Protein AF-A0A971WNG1-F1 (afdb_monomer_lite)

Sequence (236 aa):
KKNQDPNLYGGYTGEQDAYFCIVSFLNGKKTKLKLIGIPVRIAALEKTKANAIQDYLQEQGYNQAQIIKDHILKYQHVLYHEGDKVSDFYLVGSGEVINARQLMIPMKTNNLLSRVLKASSQGSIADVDLQNLYSELCEKMKMYVPYQEMAFSLEKLEEAFMNLPFLEKVETFKNMLVVMQANSGRVEKGSWKLEGEYQGEKIELAGSRLSKVLKPENIEFVYSSITGMFTKSERL

pLDDT: mean 90.49, std 9.0, range [50.12, 98.06]

Structure (mmCIF, N/CA/C/O backbone):
data_AF-A0A971WNG1-F1
#
_entry.id   AF-A0A971WNG1-F1
#
loop_
_atom_site.group_PDB
_atom_site.id
_atom_site.type_symbol
_atom_site.label_atom_id
_atom_site.label_alt_id
_atom_site.label_comp_id
_atom_site.label_asym_id
_atom_site.label_entity_id
_atom_site.label_seq_id
_atom_site.pdbx_PDB_ins_code
_atom_site.Cartn_x
_atom_site.Cartn_y
_atom_site.Cartn_z
_atom_site.occupancy
_atom_site.B_iso_or_equiv
_atom_site.auth_seq_id
_atom_site.auth_comp_id
_atom_site.auth_asym_id
_atom_site.auth_atom_id
_atom_site.pdbx_PDB_model_num
ATOM 1 N N . LYS A 1 1 ? 9.450 2.464 34.567 1.00 50.69 1 LYS A N 1
ATOM 2 C CA . LYS A 1 1 ? 8.638 1.771 35.614 1.00 50.69 1 LYS A CA 1
ATOM 3 C C . LYS A 1 1 ? 7.368 2.581 35.901 1.00 50.69 1 LYS A C 1
ATOM 5 O O . LYS A 1 1 ? 7.298 3.712 35.437 1.00 50.69 1 LYS A O 1
ATOM 10 N N . LYS A 1 2 ? 6.377 2.043 36.641 1.00 50.12 2 LYS A N 1
ATOM 11 C CA . LYS A 1 2 ? 5.245 2.852 37.156 1.00 50.12 2 LYS A CA 1
ATOM 12 C C . LYS A 1 2 ? 5.819 4.070 37.907 1.00 50.12 2 LYS A C 1
ATOM 14 O O . LYS A 1 2 ? 6.707 3.877 38.732 1.00 50.12 2 LYS A O 1
ATOM 19 N N . ASN A 1 3 ? 5.345 5.276 37.586 1.00 67.12 3 ASN A N 1
ATOM 20 C CA . ASN A 1 3 ? 5.758 6.568 38.167 1.00 67.12 3 ASN A CA 1
ATOM 21 C C . ASN A 1 3 ? 7.200 7.036 37.876 1.00 67.12 3 ASN A C 1
ATOM 23 O O . ASN A 1 3 ? 7.797 7.723 38.698 1.00 67.12 3 ASN A O 1
ATOM 27 N N . GLN A 1 4 ? 7.772 6.687 36.722 1.00 70.19 4 GLN A N 1
ATOM 28 C CA . GLN A 1 4 ? 9.015 7.307 36.242 1.00 70.19 4 GLN A CA 1
ATOM 29 C C . GLN A 1 4 ? 8.719 8.183 35.029 1.00 70.19 4 GLN A C 1
ATOM 31 O O . GLN A 1 4 ? 8.082 7.706 34.092 1.00 70.19 4 GLN A O 1
ATOM 36 N N . ASP A 1 5 ? 9.181 9.435 35.059 1.00 69.06 5 ASP A N 1
ATOM 37 C CA . ASP A 1 5 ? 9.059 10.365 33.935 1.00 69.06 5 ASP A CA 1
ATOM 38 C C . ASP A 1 5 ? 9.840 9.824 32.720 1.00 69.06 5 ASP A C 1
ATOM 40 O O . ASP A 1 5 ? 11.065 9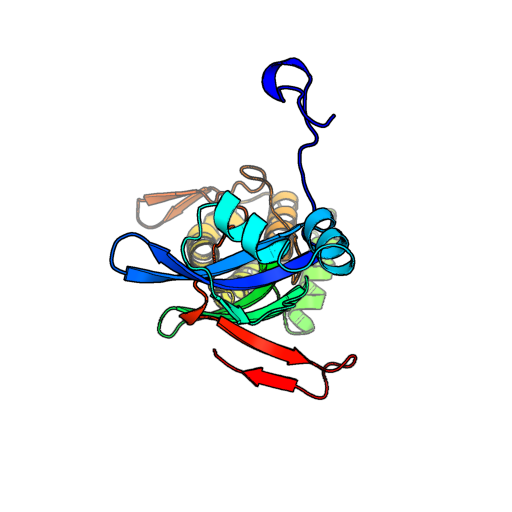.668 32.804 1.00 69.06 5 ASP A O 1
ATOM 44 N N . PRO A 1 6 ? 9.171 9.530 31.591 1.00 70.19 6 PRO A N 1
ATOM 45 C CA . PRO A 1 6 ? 9.831 9.049 30.381 1.00 70.19 6 PRO A CA 1
ATOM 46 C C . PRO A 1 6 ? 10.908 10.003 29.848 1.00 70.19 6 PRO A C 1
ATOM 48 O O . PRO A 1 6 ? 11.864 9.536 29.233 1.00 70.19 6 PRO A O 1
ATOM 51 N N . ASN A 1 7 ? 10.798 11.311 30.110 1.00 69.81 7 ASN A N 1
ATOM 52 C CA . ASN A 1 7 ? 11.794 12.300 29.689 1.00 69.81 7 ASN A CA 1
ATOM 53 C C . ASN A 1 7 ? 13.096 12.208 30.498 1.00 69.81 7 ASN A C 1
ATOM 55 O O . ASN A 1 7 ? 14.156 12.562 29.990 1.00 69.81 7 ASN A O 1
ATOM 59 N N . LEU A 1 8 ? 13.027 11.723 31.743 1.00 71.69 8 LEU A N 1
ATOM 60 C CA . LEU A 1 8 ? 14.183 11.582 32.636 1.00 71.69 8 LEU A CA 1
ATOM 61 C C . LEU A 1 8 ? 14.789 10.174 32.601 1.00 71.69 8 LEU A C 1
ATOM 63 O O . LEU A 1 8 ? 15.995 10.018 32.774 1.00 71.69 8 LEU A O 1
ATOM 67 N N . TYR A 1 9 ? 13.963 9.145 32.394 1.00 77.44 9 TYR A N 1
ATOM 68 C CA . TYR A 1 9 ? 14.371 7.740 32.526 1.00 77.44 9 TYR A CA 1
ATOM 69 C C . TYR A 1 9 ? 14.357 6.956 31.211 1.00 77.44 9 TYR A C 1
ATOM 71 O O . TYR A 1 9 ? 14.720 5.778 31.198 1.00 77.44 9 TYR A O 1
ATOM 79 N N . GLY A 1 10 ? 13.940 7.592 30.115 1.00 62.62 10 GLY A N 1
ATOM 80 C CA . GLY A 1 10 ? 13.644 6.909 28.865 1.00 62.62 10 GLY A CA 1
ATOM 81 C C . GLY A 1 10 ? 12.370 6.062 28.957 1.00 62.62 10 GLY A C 1
ATOM 82 O O . GLY A 1 10 ? 11.859 5.736 30.032 1.00 62.62 10 GLY A O 1
ATOM 83 N N . GLY A 1 11 ? 11.837 5.694 27.797 1.00 69.75 11 GLY A N 1
ATOM 84 C CA . GLY A 1 11 ? 10.651 4.856 27.675 1.00 69.75 11 GLY A CA 1
ATOM 85 C C . GLY A 1 11 ? 10.769 3.903 26.496 1.00 69.75 11 GLY A C 1
ATOM 86 O O . GLY A 1 11 ? 11.591 4.097 25.601 1.00 69.75 11 GLY A O 1
ATOM 87 N N . TYR A 1 12 ? 9.938 2.864 26.493 1.00 69.44 12 TYR A N 1
ATOM 88 C CA . TYR A 1 12 ? 9.792 2.023 25.314 1.00 69.44 12 TYR A CA 1
ATOM 89 C C . TYR A 1 12 ? 9.042 2.805 24.236 1.00 69.44 12 TYR A C 1
ATOM 91 O O . TYR A 1 12 ? 7.958 3.332 24.486 1.00 69.44 12 TYR A O 1
ATOM 99 N N . THR A 1 13 ? 9.616 2.866 23.042 1.00 62.88 13 THR A N 1
ATOM 100 C CA . THR A 1 13 ? 8.952 3.356 21.834 1.00 62.88 13 THR A CA 1
ATOM 101 C C . THR A 1 13 ? 8.516 2.152 20.992 1.00 62.88 13 THR A C 1
ATOM 103 O O . THR A 1 13 ? 9.180 1.117 20.991 1.00 62.88 13 THR A O 1
ATOM 106 N N . GLY A 1 14 ? 7.374 2.252 20.305 1.00 66.81 14 GLY A N 1
ATOM 107 C CA . GLY A 1 14 ? 6.861 1.167 19.452 1.00 66.81 14 GLY A CA 1
ATOM 108 C C . GLY A 1 14 ? 5.948 0.159 20.156 1.00 66.81 14 GLY A C 1
ATOM 109 O O . GLY A 1 14 ? 6.073 -1.047 19.925 1.00 66.81 14 GLY A O 1
ATOM 110 N N . GLU A 1 15 ? 5.031 0.642 21.004 1.00 81.62 15 GLU A N 1
ATOM 111 C CA . GLU A 1 15 ? 3.938 -0.179 21.541 1.00 81.62 15 GLU A CA 1
ATOM 112 C C . GLU A 1 15 ? 3.199 -0.879 20.385 1.00 81.62 15 GLU A C 1
ATOM 114 O O . GLU A 1 15 ? 2.869 -0.253 19.378 1.00 81.62 15 GLU A O 1
ATOM 119 N N . GLN A 1 16 ? 3.026 -2.198 20.495 1.00 88.19 16 GLN A N 1
ATOM 120 C CA . GLN A 1 16 ? 2.387 -3.010 19.461 1.00 88.19 16 GLN A CA 1
ATOM 121 C C . GLN A 1 16 ? 0.890 -3.125 19.736 1.00 88.19 16 GLN A C 1
ATOM 123 O O . GLN A 1 16 ? 0.478 -3.436 20.860 1.00 88.19 16 GLN A O 1
ATOM 128 N N . ASP A 1 17 ? 0.096 -2.945 18.687 1.00 92.56 17 ASP A N 1
ATOM 129 C CA . ASP A 1 17 ? -1.344 -3.170 18.719 1.00 92.56 17 ASP A CA 1
ATOM 130 C C . ASP A 1 17 ? -1.651 -4.672 18.641 1.00 92.56 17 ASP A C 1
ATOM 132 O O . ASP A 1 17 ? -1.065 -5.399 17.836 1.00 92.56 17 ASP A O 1
ATOM 136 N N . ALA A 1 18 ? -2.580 -5.150 19.471 1.00 93.81 18 ALA A N 1
ATOM 137 C CA . ALA A 1 18 ? -3.121 -6.505 19.364 1.00 93.81 18 ALA A CA 1
ATOM 138 C C . ALA A 1 18 ? -4.128 -6.615 18.213 1.00 93.81 18 ALA A C 1
ATOM 140 O O . ALA A 1 18 ? -4.140 -7.598 17.476 1.00 93.81 18 ALA A O 1
ATOM 141 N N . TYR A 1 19 ? -4.987 -5.607 18.091 1.00 95.88 19 TYR A N 1
ATOM 142 C CA . TYR A 1 19 ? -6.014 -5.467 17.066 1.00 95.88 19 TYR A CA 1
ATOM 143 C C . TYR A 1 19 ? -6.439 -3.998 16.984 1.00 95.88 19 TYR A C 1
ATOM 145 O O . TYR A 1 19 ? -6.054 -3.177 17.818 1.00 95.88 19 TYR A O 1
ATOM 153 N N . PHE A 1 20 ? -7.251 -3.671 15.988 1.00 96.06 20 PHE A N 1
ATOM 154 C CA . PHE A 1 20 ? -7.871 -2.367 15.824 1.00 96.06 20 PHE A CA 1
ATOM 155 C C . PHE A 1 20 ? -9.360 -2.422 16.176 1.00 96.06 20 PHE A C 1
ATOM 157 O O . PHE A 1 20 ? -10.014 -3.459 16.062 1.00 96.06 20 PHE A O 1
ATOM 164 N N . CYS A 1 21 ? -9.904 -1.276 16.561 1.00 96.56 21 CYS A N 1
ATOM 165 C CA . CYS A 1 21 ? -11.328 -1.050 16.757 1.00 96.56 21 CYS A CA 1
ATOM 166 C C . CYS A 1 21 ? -11.761 0.189 15.982 1.00 96.56 21 CYS A C 1
ATOM 168 O O . CYS A 1 21 ? -10.985 1.130 15.815 1.00 96.56 21 CYS A O 1
ATOM 170 N N . ILE A 1 22 ? -13.024 0.229 15.575 1.00 97.06 22 ILE A N 1
ATOM 171 C CA . ILE A 1 22 ? -13.672 1.471 15.165 1.00 97.06 22 ILE A CA 1
ATOM 172 C C . ILE A 1 22 ? -14.449 2.000 16.351 1.00 97.06 22 ILE A C 1
ATOM 174 O O . ILE A 1 22 ? -15.316 1.319 16.899 1.00 97.06 22 ILE A O 1
ATOM 178 N N . VAL A 1 23 ? -14.124 3.227 16.733 1.00 97.06 23 VAL A N 1
ATOM 179 C CA . VAL A 1 23 ? -14.691 3.892 17.898 1.00 97.06 23 VAL A CA 1
ATOM 180 C C . VAL A 1 23 ? -15.430 5.141 17.455 1.00 97.06 23 VAL A C 1
ATOM 182 O O . VAL A 1 23 ? -14.888 5.968 16.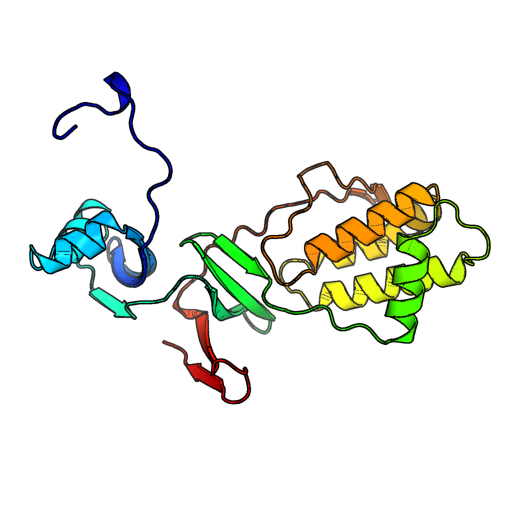722 1.00 97.06 23 VAL A O 1
ATOM 185 N N . SER A 1 24 ? -16.660 5.271 17.936 1.00 97.00 24 SER A N 1
ATOM 186 C CA . SER A 1 24 ? -17.439 6.501 17.931 1.00 97.00 24 SER A CA 1
ATOM 187 C C . SER A 1 24 ? -17.130 7.291 19.193 1.00 97.00 24 SER A C 1
ATOM 189 O O . SER A 1 24 ? -17.165 6.727 20.279 1.00 97.00 24 SER A O 1
ATOM 191 N N . PHE A 1 25 ? -16.806 8.574 19.079 1.00 96.56 25 PHE A N 1
ATOM 192 C CA . PHE A 1 25 ? -16.515 9.421 20.236 1.00 96.56 25 PHE A CA 1
ATOM 193 C C . PHE A 1 25 ? -16.954 10.864 19.996 1.00 96.56 25 PHE A C 1
ATOM 195 O O . PHE A 1 25 ? -17.068 11.324 18.853 1.00 96.56 25 PHE A O 1
ATOM 202 N N . LEU A 1 26 ? -17.176 11.596 21.086 1.00 95.19 26 LEU A N 1
ATOM 203 C CA . LEU A 1 26 ? -17.545 13.001 21.035 1.00 95.19 26 LEU A CA 1
ATOM 204 C C . LEU A 1 26 ? -16.295 13.873 20.856 1.00 95.19 26 LEU A C 1
ATOM 206 O O . LEU A 1 26 ? -15.391 13.887 21.691 1.00 95.19 26 LEU A O 1
ATOM 210 N N . ASN A 1 27 ? -16.262 14.650 19.776 1.00 91.12 27 ASN A N 1
ATOM 211 C CA . ASN A 1 27 ? -15.246 15.663 19.521 1.00 91.12 27 ASN A CA 1
ATOM 212 C C . ASN A 1 27 ? -15.919 17.042 19.449 1.00 91.12 27 ASN A C 1
ATOM 214 O O . ASN A 1 27 ? -16.504 17.430 18.430 1.00 91.12 27 ASN A O 1
ATOM 218 N N . GLY A 1 28 ? -15.887 17.767 20.569 1.00 89.25 28 GLY A N 1
ATOM 219 C CA . GLY A 1 28 ? -16.670 18.985 20.751 1.00 89.25 28 GLY A CA 1
ATOM 220 C C . GLY A 1 28 ? -18.167 18.670 20.777 1.00 89.25 28 GLY A C 1
ATOM 221 O O . GLY A 1 28 ? -18.631 17.957 21.655 1.00 89.25 28 GLY A O 1
ATOM 222 N N . LYS A 1 29 ? -18.927 19.196 19.810 1.00 90.12 29 LYS A N 1
ATOM 223 C CA . LYS A 1 29 ? -20.377 18.940 19.675 1.00 90.12 29 LYS A CA 1
ATOM 224 C C . LYS A 1 29 ? -20.722 17.848 18.657 1.00 90.12 29 LYS A C 1
ATOM 226 O O . LYS A 1 29 ? -21.898 17.603 18.417 1.00 90.12 29 LYS A O 1
ATOM 231 N N . LYS A 1 30 ? -19.725 17.254 17.993 1.00 93.75 30 LYS A N 1
ATOM 232 C CA . LYS A 1 30 ? -19.937 16.297 16.900 1.00 93.75 30 LYS A CA 1
ATOM 233 C C . LYS A 1 30 ? -19.391 14.927 17.270 1.00 93.75 30 LYS A C 1
ATOM 235 O O . LYS A 1 30 ? -18.282 14.824 17.789 1.00 93.75 30 LYS A O 1
ATOM 240 N N . THR A 1 31 ? -20.139 13.894 16.923 1.00 94.31 31 THR A N 1
ATOM 241 C CA . THR A 1 31 ? -19.673 12.508 16.968 1.00 94.31 31 THR A CA 1
ATOM 242 C C . THR A 1 31 ? -18.753 12.234 15.781 1.00 94.31 31 THR A C 1
ATOM 244 O O . THR A 1 31 ? -19.026 12.688 14.668 1.00 94.31 31 THR A O 1
ATOM 247 N N . LYS A 1 32 ? -17.651 11.518 16.008 1.00 95.38 32 LYS A N 1
ATOM 248 C CA . LYS A 1 32 ? -16.711 11.085 14.964 1.00 95.38 32 LYS A CA 1
ATOM 249 C C . LYS A 1 32 ? -16.398 9.603 15.104 1.00 95.38 32 LYS A C 1
ATOM 251 O O . LYS A 1 32 ? -16.318 9.109 16.223 1.00 95.38 32 LYS A O 1
ATOM 256 N N . LEU A 1 33 ? -16.154 8.941 13.974 1.00 95.81 33 LEU A N 1
ATOM 257 C CA . LEU A 1 33 ? -15.611 7.586 13.921 1.00 95.81 33 LEU A CA 1
ATOM 258 C C . LEU A 1 33 ? -14.097 7.631 13.705 1.00 95.81 33 LEU A C 1
ATOM 260 O O . LEU A 1 33 ? -13.593 8.473 12.958 1.00 95.81 33 LEU A O 1
ATOM 264 N N . LYS A 1 34 ? -13.360 6.719 14.340 1.00 95.44 34 LYS A N 1
ATOM 265 C CA . LYS A 1 34 ? -11.924 6.545 14.095 1.00 95.44 34 LYS A CA 1
ATOM 266 C C . LYS A 1 34 ? -11.502 5.090 14.251 1.00 95.44 34 LYS A C 1
ATOM 268 O O . LYS A 1 34 ? -11.973 4.411 15.158 1.00 95.44 34 LYS A O 1
ATOM 273 N N . LEU A 1 35 ? -10.589 4.646 13.386 1.00 95.50 35 LEU A N 1
ATOM 274 C CA . LEU A 1 35 ? -9.853 3.396 13.553 1.00 95.50 35 LEU A CA 1
ATOM 275 C C . LEU A 1 35 ? -8.735 3.606 14.585 1.00 95.50 35 LEU A C 1
ATOM 277 O O . LEU A 1 35 ? -7.879 4.475 14.413 1.00 95.50 35 LEU A O 1
ATOM 281 N N . ILE A 1 36 ? -8.754 2.835 15.666 1.00 94.75 36 ILE A N 1
ATOM 282 C CA . ILE A 1 36 ? -7.840 2.964 16.804 1.00 94.75 36 ILE A CA 1
ATOM 283 C C . ILE A 1 36 ? -7.187 1.610 17.064 1.00 94.75 36 ILE A C 1
ATOM 285 O O . ILE A 1 36 ? -7.871 0.592 17.086 1.00 94.75 36 ILE A O 1
ATOM 289 N N . GLY A 1 37 ? -5.870 1.603 17.261 1.00 94.88 37 GLY A N 1
ATOM 290 C CA . GLY A 1 37 ? -5.138 0.427 17.726 1.00 94.88 37 GLY A CA 1
ATOM 291 C C . GLY A 1 37 ? -5.335 0.214 19.219 1.00 94.88 37 GLY A C 1
ATOM 292 O O . GLY A 1 37 ? -5.267 1.167 19.993 1.00 94.88 37 GLY A O 1
ATOM 293 N N . ILE A 1 38 ? -5.621 -1.024 19.615 1.00 95.56 38 ILE A N 1
ATOM 294 C CA . ILE A 1 38 ? -5.667 -1.427 21.017 1.00 95.56 38 ILE A CA 1
ATOM 295 C C . ILE A 1 38 ? -4.337 -2.101 21.350 1.00 95.56 38 ILE A C 1
ATOM 297 O O . ILE A 1 38 ? -4.070 -3.198 20.845 1.00 95.56 38 ILE A O 1
ATOM 301 N N . PRO A 1 39 ? -3.509 -1.500 22.222 1.00 94.69 39 PRO A N 1
ATOM 302 C CA . PRO A 1 39 ? -2.231 -2.079 22.595 1.00 94.69 39 PRO A CA 1
ATOM 303 C C . PRO A 1 39 ? -2.362 -3.473 23.202 1.00 94.69 39 PRO A C 1
ATOM 305 O O . PRO A 1 39 ? -3.268 -3.730 24.000 1.00 94.69 39 PRO A O 1
ATOM 308 N N . VAL A 1 40 ? -1.387 -4.348 22.938 1.00 94.12 40 VAL A N 1
ATOM 309 C CA . VAL A 1 40 ? -1.324 -5.703 23.525 1.00 94.12 40 VAL A CA 1
ATOM 310 C C . VAL A 1 40 ? -1.455 -5.672 25.047 1.00 94.12 40 VAL A C 1
ATOM 312 O O . VAL A 1 40 ? -2.179 -6.478 25.631 1.00 94.12 40 VAL A O 1
ATOM 315 N N . ARG A 1 41 ? -0.801 -4.708 25.700 1.00 94.12 41 ARG A N 1
ATOM 316 C CA . ARG A 1 41 ? -0.865 -4.534 27.155 1.00 94.12 41 ARG A CA 1
ATOM 317 C C . ARG A 1 41 ? -2.281 -4.220 27.643 1.00 94.12 41 ARG A C 1
ATOM 319 O O . ARG A 1 41 ? -2.680 -4.731 28.686 1.00 94.12 41 ARG A O 1
ATOM 326 N N . ILE A 1 42 ? -3.025 -3.391 26.911 1.00 95.44 42 ILE A N 1
ATOM 327 C CA . ILE A 1 42 ? -4.401 -3.012 27.256 1.00 95.44 42 ILE A CA 1
ATOM 328 C C . ILE A 1 42 ? -5.352 -4.184 27.001 1.00 95.44 42 ILE A C 1
ATOM 330 O O . ILE A 1 42 ? -6.123 -4.539 27.888 1.00 95.44 42 ILE A O 1
ATOM 334 N N . ALA A 1 43 ? -5.223 -4.862 25.857 1.00 94.69 43 ALA A N 1
ATOM 335 C CA . ALA A 1 43 ? -6.003 -6.061 25.547 1.00 94.69 43 ALA A CA 1
ATOM 336 C C . ALA A 1 43 ? -5.780 -7.192 26.572 1.00 94.69 43 ALA A C 1
ATOM 338 O O . ALA A 1 43 ? -6.710 -7.916 26.924 1.00 94.69 43 ALA A O 1
ATOM 339 N N . ALA A 1 44 ? -4.553 -7.349 27.079 1.00 94.50 44 ALA A N 1
ATOM 340 C CA . ALA A 1 44 ? -4.252 -8.295 28.151 1.00 94.50 44 ALA A CA 1
ATOM 341 C C . ALA A 1 44 ? -4.856 -7.860 29.496 1.00 94.50 44 ALA A C 1
ATOM 343 O O . ALA A 1 44 ? -5.380 -8.699 30.228 1.00 94.50 44 ALA A O 1
ATOM 344 N N . LEU A 1 45 ? -4.804 -6.561 29.810 1.00 95.31 45 LEU A N 1
ATOM 345 C CA . LEU A 1 45 ? -5.347 -6.009 31.049 1.00 95.31 45 LEU A CA 1
ATOM 346 C C . LEU A 1 45 ? -6.866 -6.195 31.142 1.00 95.31 45 LEU A C 1
ATOM 348 O O . LEU A 1 45 ? -7.339 -6.573 32.212 1.00 95.31 45 LEU A O 1
ATOM 352 N N . GLU A 1 46 ? -7.598 -6.031 30.035 1.00 95.44 46 GLU A N 1
ATOM 353 C CA . GLU A 1 46 ? -9.059 -6.220 29.969 1.00 95.44 46 GLU A CA 1
ATOM 354 C C . GLU A 1 46 ? -9.506 -7.584 30.519 1.00 95.44 46 GLU A C 1
ATOM 356 O O . GLU A 1 46 ? -10.534 -7.690 31.180 1.00 95.44 46 GLU A O 1
ATOM 361 N N . LYS A 1 47 ? -8.690 -8.635 30.344 1.00 93.25 47 LYS A N 1
ATOM 362 C CA . LYS A 1 47 ? -8.985 -9.988 30.855 1.00 93.25 47 LYS A CA 1
ATOM 363 C C . LYS A 1 47 ? -9.022 -10.079 32.383 1.00 93.25 47 LYS A C 1
ATOM 365 O O . LYS A 1 47 ? -9.571 -11.032 32.924 1.00 93.25 47 LYS A O 1
ATOM 370 N N . THR A 1 48 ? -8.379 -9.139 33.071 1.00 94.69 48 THR A N 1
ATOM 371 C CA . THR A 1 48 ? -8.223 -9.132 34.538 1.00 94.69 48 THR A CA 1
ATOM 372 C C . THR A 1 48 ? -8.862 -7.917 35.202 1.00 94.69 48 THR A C 1
ATOM 374 O O . THR A 1 48 ? -9.171 -7.957 36.390 1.00 94.69 48 THR A O 1
ATOM 377 N N . LYS A 1 49 ? -9.078 -6.841 34.441 1.00 93.62 49 LYS A N 1
ATOM 378 C CA . LYS A 1 49 ? -9.708 -5.602 34.876 1.00 93.62 49 LYS A CA 1
ATOM 379 C C . LYS A 1 49 ? -10.740 -5.205 33.824 1.00 93.62 49 LYS A C 1
ATOM 381 O O . LYS A 1 49 ? -10.366 -4.746 32.750 1.00 93.62 49 LYS A O 1
ATOM 386 N N . ALA A 1 50 ? -12.017 -5.350 34.165 1.00 92.50 50 ALA A N 1
ATOM 387 C CA . ALA A 1 50 ? -13.108 -4.889 33.314 1.00 92.50 50 ALA A CA 1
ATOM 388 C C . ALA A 1 50 ? -12.971 -3.386 33.013 1.00 92.50 50 ALA A C 1
ATOM 390 O O . ALA A 1 50 ? -12.584 -2.613 33.894 1.00 92.50 50 ALA A O 1
ATOM 391 N N . ASN A 1 51 ? -13.335 -2.988 31.792 1.00 93.44 51 ASN A N 1
ATOM 392 C CA . ASN A 1 51 ? -13.299 -1.610 31.289 1.00 93.44 51 ASN A CA 1
ATOM 393 C C . ASN A 1 51 ? -11.893 -1.023 31.080 1.00 93.44 51 ASN A C 1
ATOM 395 O O . ASN A 1 51 ? -11.776 0.175 30.832 1.00 93.44 51 ASN A O 1
ATOM 399 N N . ALA A 1 52 ? -10.826 -1.823 31.120 1.00 95.69 52 ALA A N 1
ATOM 400 C CA . ALA A 1 52 ? -9.473 -1.345 30.838 1.00 95.69 52 ALA A CA 1
ATOM 401 C C . ALA A 1 52 ? -9.337 -0.702 29.444 1.00 95.69 52 ALA A C 1
ATOM 403 O O . ALA A 1 52 ? -8.592 0.265 29.291 1.00 95.69 52 ALA A O 1
ATOM 404 N N . ILE A 1 53 ? -10.058 -1.203 28.438 1.00 95.94 53 ILE A N 1
ATOM 405 C CA . ILE A 1 53 ? -10.110 -0.608 27.097 1.00 95.94 53 ILE A CA 1
ATOM 406 C C . ILE A 1 53 ? -10.814 0.754 27.132 1.00 95.94 53 ILE A C 1
ATOM 408 O O . ILE A 1 53 ? -10.339 1.689 26.493 1.00 95.94 53 ILE A O 1
ATOM 412 N N . GLN A 1 54 ? -11.896 0.904 27.900 1.00 95.62 54 GLN A N 1
ATOM 413 C CA . GLN A 1 54 ? -12.634 2.174 27.949 1.00 95.62 54 GLN A CA 1
ATOM 414 C C . GLN A 1 54 ? -11.864 3.236 28.722 1.00 95.62 54 GLN A C 1
ATOM 416 O O . GLN A 1 54 ? -11.774 4.373 28.259 1.00 95.62 54 GLN A O 1
ATOM 421 N N . ASP A 1 55 ? -11.229 2.838 29.826 1.00 95.06 55 ASP A N 1
ATOM 422 C CA . ASP A 1 55 ? -10.273 3.666 30.558 1.00 95.06 55 ASP A CA 1
ATOM 423 C C . ASP A 1 55 ? -9.162 4.147 29.613 1.00 95.06 55 ASP A C 1
ATOM 425 O O . ASP A 1 55 ? -8.890 5.342 29.529 1.00 95.06 55 ASP A O 1
ATOM 429 N N . TYR A 1 56 ? -8.578 3.235 28.827 1.00 95.44 56 TYR A N 1
ATOM 430 C CA . TYR A 1 56 ? -7.559 3.576 27.836 1.00 95.44 56 TYR A CA 1
ATOM 431 C C . TYR A 1 56 ? -8.074 4.573 26.789 1.00 95.44 56 TYR A C 1
ATOM 433 O O . TYR A 1 56 ? -7.416 5.577 26.525 1.00 95.44 56 TYR A O 1
ATOM 441 N N . LEU A 1 57 ? -9.254 4.349 26.202 1.00 95.62 57 LEU A N 1
ATOM 442 C CA . LEU A 1 57 ? -9.822 5.267 25.210 1.00 95.62 57 LEU A CA 1
ATOM 443 C C . LEU A 1 57 ? -10.066 6.662 25.803 1.00 95.62 57 LEU A C 1
ATOM 445 O O . LEU A 1 57 ? -9.758 7.665 25.155 1.00 95.62 57 LEU A O 1
ATOM 449 N N . GLN A 1 58 ? -10.554 6.737 27.041 1.00 93.75 58 GLN A N 1
ATOM 450 C CA . GLN A 1 58 ? -10.740 8.000 27.749 1.00 93.75 58 GLN A CA 1
ATOM 451 C C . GLN A 1 58 ? -9.401 8.697 28.036 1.00 93.75 58 GLN A C 1
ATOM 453 O O . GLN A 1 58 ? -9.283 9.898 27.790 1.00 93.75 58 GLN A O 1
ATOM 458 N N . GLU A 1 59 ? -8.379 7.961 28.483 1.00 93.31 59 GLU A N 1
ATOM 459 C CA . GLU A 1 59 ? -7.013 8.472 28.684 1.00 93.31 59 GLU A CA 1
ATOM 460 C C . GLU A 1 59 ? -6.399 9.015 27.383 1.00 93.31 59 GLU A C 1
ATOM 462 O O . GLU A 1 59 ? -5.661 9.998 27.409 1.00 93.31 59 GLU A O 1
ATOM 467 N N . GLN A 1 60 ? -6.735 8.421 26.232 1.00 91.88 60 GLN A N 1
ATOM 468 C CA . GLN A 1 60 ? -6.330 8.908 24.907 1.00 91.88 60 GLN A CA 1
ATOM 469 C C . GLN A 1 60 ? -7.182 10.089 24.389 1.00 91.88 60 GLN A C 1
ATOM 471 O O . GLN A 1 60 ? -6.962 10.568 23.275 1.00 91.88 60 GLN A O 1
ATOM 476 N N . GLY A 1 61 ? -8.151 10.575 25.172 1.00 92.88 61 GLY A N 1
ATOM 477 C CA . GLY A 1 61 ? -8.996 11.724 24.833 1.00 92.88 61 GLY A CA 1
ATOM 478 C C . GLY A 1 61 ? -10.226 11.396 23.978 1.00 92.88 61 GLY A C 1
ATOM 479 O O . GLY A 1 61 ? -10.874 12.310 23.459 1.00 92.88 61 GLY A O 1
ATOM 480 N N . TYR A 1 62 ? -10.581 10.118 23.822 1.00 94.31 62 TYR A N 1
ATOM 481 C CA . TYR A 1 62 ? -11.805 9.697 23.137 1.00 94.31 62 TYR A CA 1
ATOM 482 C C . TYR A 1 62 ? -12.993 9.737 24.110 1.00 94.31 62 TYR A C 1
ATOM 484 O O . TYR A 1 62 ? -13.423 8.729 24.667 1.00 94.31 62 TYR A O 1
ATOM 492 N N . ASN A 1 63 ? -13.519 10.941 24.338 1.00 90.44 63 ASN A N 1
ATOM 493 C CA . ASN A 1 63 ? -14.618 11.176 25.276 1.00 90.44 63 ASN A CA 1
ATOM 494 C C . ASN A 1 63 ? -15.903 10.453 24.852 1.00 90.44 63 ASN A C 1
ATOM 496 O O . ASN A 1 63 ? -16.312 10.544 23.692 1.00 90.44 63 ASN A O 1
ATOM 500 N N . GLN A 1 64 ? -16.569 9.803 25.814 1.00 92.56 64 GLN A N 1
ATOM 501 C CA . GLN A 1 64 ? -17.797 9.026 25.584 1.00 92.56 64 GLN A CA 1
ATOM 502 C C . GLN A 1 64 ? -17.638 8.001 24.448 1.00 92.56 64 GLN A C 1
ATOM 504 O O . GLN A 1 64 ? -18.532 7.826 23.621 1.00 92.56 64 GLN A O 1
ATOM 509 N N . ALA A 1 65 ? -16.469 7.360 24.390 1.00 95.69 65 ALA A N 1
ATOM 510 C CA . ALA A 1 65 ? -16.159 6.372 23.375 1.00 95.69 65 ALA A CA 1
ATOM 511 C C . ALA A 1 65 ? -17.125 5.178 23.416 1.00 95.69 65 ALA A C 1
ATOM 513 O O . ALA A 1 65 ? -17.364 4.581 24.465 1.00 95.69 65 ALA A O 1
ATOM 514 N N . GLN A 1 66 ? -17.624 4.795 22.245 1.00 96.25 66 GLN A N 1
ATOM 515 C CA . GLN A 1 66 ? -18.363 3.564 22.002 1.00 96.25 66 GLN A CA 1
ATOM 516 C C . GLN A 1 66 ? -17.665 2.777 20.899 1.00 96.25 66 GLN A C 1
ATOM 518 O O . GLN A 1 66 ? -17.383 3.311 19.824 1.00 96.25 66 GLN A O 1
ATOM 523 N N . ILE A 1 67 ? -17.386 1.503 21.158 1.00 96.44 67 ILE A N 1
ATOM 524 C CA . ILE A 1 67 ? -16.815 0.606 20.156 1.00 96.44 67 ILE A CA 1
ATOM 525 C C . ILE A 1 67 ? -17.944 0.187 19.214 1.00 96.44 67 ILE A C 1
ATOM 527 O O . ILE A 1 67 ? -18.914 -0.429 19.643 1.00 96.44 67 ILE A O 1
ATOM 531 N N . ILE A 1 68 ? -17.815 0.553 17.942 1.00 97.06 68 ILE A N 1
ATOM 532 C CA . ILE A 1 68 ? -18.780 0.234 16.882 1.00 97.06 68 ILE A CA 1
ATOM 533 C C . ILE A 1 68 ? -18.429 -1.097 16.224 1.00 97.06 68 ILE A C 1
ATOM 535 O O . ILE A 1 68 ? -19.306 -1.894 15.911 1.00 97.06 68 ILE A O 1
ATOM 539 N N . LYS A 1 69 ? -17.130 -1.341 16.031 1.00 95.94 69 LYS A N 1
ATOM 540 C CA . LYS A 1 69 ? -16.600 -2.603 15.522 1.00 95.94 69 LYS A CA 1
ATOM 541 C C . LYS A 1 69 ? -15.318 -2.931 16.262 1.00 95.94 69 LYS A C 1
ATOM 543 O O . LYS A 1 69 ? -14.423 -2.089 16.346 1.00 95.94 69 LYS A O 1
ATOM 548 N N . ASP A 1 70 ? -15.249 -4.130 16.807 1.00 94.56 70 ASP A N 1
ATOM 549 C CA . ASP A 1 70 ? -14.126 -4.623 17.586 1.00 94.56 70 ASP A CA 1
ATOM 550 C C . ASP A 1 70 ? -13.270 -5.611 16.779 1.00 94.56 70 ASP A C 1
ATOM 552 O O . ASP A 1 70 ? -13.618 -6.002 15.663 1.00 94.56 70 ASP A O 1
ATOM 556 N N . HIS A 1 71 ? -12.116 -5.981 17.342 1.00 94.44 71 HIS A N 1
ATOM 557 C CA . HIS A 1 71 ? -11.274 -7.088 16.873 1.00 94.44 71 HIS A CA 1
ATOM 558 C C . HIS A 1 71 ? -10.951 -7.093 15.365 1.00 94.44 71 HIS A C 1
ATOM 560 O O . HIS A 1 71 ? -10.883 -8.142 14.725 1.00 94.44 71 HIS A O 1
ATOM 566 N N . ILE A 1 72 ? -10.684 -5.922 14.788 1.00 96.50 72 ILE A N 1
ATOM 567 C CA . ILE A 1 72 ? -10.180 -5.806 13.419 1.00 96.50 72 ILE A CA 1
ATOM 568 C C . ILE A 1 72 ? -8.701 -6.192 13.439 1.00 96.50 72 ILE A C 1
ATOM 570 O O . ILE A 1 72 ? -7.865 -5.474 13.986 1.00 96.50 72 ILE A O 1
ATOM 574 N N . LEU A 1 73 ? -8.360 -7.347 12.878 1.00 95.44 73 LEU A N 1
ATOM 575 C CA . LEU A 1 73 ? -7.001 -7.876 12.962 1.00 95.44 73 LEU A CA 1
ATOM 576 C C . LEU A 1 73 ? -6.042 -7.180 11.987 1.00 95.44 73 LEU A C 1
ATOM 578 O O . LEU A 1 73 ? -6.436 -6.606 10.970 1.00 95.44 73 LEU A O 1
ATOM 582 N N . LYS A 1 74 ? -4.743 -7.272 12.287 1.00 94.75 74 LYS A N 1
ATOM 583 C CA . LYS A 1 74 ? -3.690 -6.910 11.334 1.00 94.75 74 LYS A CA 1
ATOM 584 C C . LYS A 1 74 ? -3.821 -7.758 10.068 1.00 94.75 74 LYS A C 1
ATOM 586 O O . LYS A 1 74 ? -4.108 -8.948 10.146 1.00 94.75 74 LYS A O 1
ATOM 591 N N . TYR A 1 75 ? -3.592 -7.131 8.920 1.00 94.88 75 TYR A N 1
ATOM 592 C CA . TYR A 1 75 ? -3.849 -7.662 7.582 1.00 94.88 75 TYR A CA 1
ATOM 593 C C . TYR A 1 75 ? -5.324 -7.903 7.255 1.00 94.88 75 TYR A C 1
ATOM 595 O O . TYR A 1 75 ? -5.631 -8.626 6.311 1.00 94.88 75 TYR A O 1
ATOM 603 N N . GLN A 1 76 ? -6.250 -7.260 7.972 1.00 96.00 76 GLN A N 1
ATOM 604 C CA . GLN A 1 76 ? -7.626 -7.171 7.502 1.00 96.00 76 GLN A CA 1
ATOM 605 C C . GLN A 1 76 ? -7.646 -6.530 6.107 1.00 96.00 76 GLN A C 1
ATOM 607 O O . GLN A 1 76 ? -7.157 -5.411 5.923 1.00 96.00 76 GLN A O 1
ATOM 612 N N . HIS A 1 77 ? -8.216 -7.255 5.145 1.00 96.38 77 HIS A N 1
ATOM 613 C CA . HIS A 1 77 ? -8.455 -6.782 3.787 1.00 96.38 77 HIS A CA 1
ATOM 614 C C . HIS A 1 77 ? -9.606 -5.779 3.792 1.00 96.38 77 HIS A C 1
ATOM 616 O O . HIS A 1 77 ? -10.664 -6.043 4.379 1.00 96.38 77 HIS A O 1
ATOM 622 N N . VAL A 1 78 ? -9.391 -4.622 3.174 1.00 96.25 78 VAL A N 1
ATOM 623 C CA . VAL A 1 78 ? -10.398 -3.576 3.045 1.00 96.25 78 VAL A CA 1
ATOM 624 C C . VAL A 1 78 ? -10.417 -2.987 1.642 1.00 96.25 78 VAL A C 1
ATOM 626 O O . VAL A 1 78 ? -9.373 -2.717 1.046 1.00 96.25 78 VAL A O 1
ATOM 629 N N . LEU A 1 79 ? -11.624 -2.715 1.157 1.00 96.31 79 LEU A N 1
ATOM 630 C CA . LEU A 1 79 ? -11.855 -1.821 0.033 1.00 96.31 79 LEU A CA 1
ATOM 631 C C . LEU A 1 79 ? -12.138 -0.426 0.591 1.00 96.31 79 LEU A C 1
ATOM 633 O O . LEU A 1 79 ? -13.033 -0.243 1.416 1.00 96.31 79 LEU A O 1
ATOM 637 N N . TYR A 1 80 ? -11.351 0.558 0.167 1.00 95.12 80 TYR A N 1
ATOM 638 C CA . TYR A 1 80 ? -11.474 1.940 0.614 1.00 95.12 80 TYR A CA 1
ATOM 639 C C . TYR A 1 80 ? -12.039 2.823 -0.494 1.00 95.12 80 TYR A C 1
ATOM 641 O O . TYR A 1 80 ? -11.433 2.949 -1.561 1.00 95.12 80 TYR A O 1
ATOM 649 N N . HIS A 1 81 ? -13.186 3.440 -0.219 1.00 94.75 81 HIS A N 1
ATOM 650 C CA . HIS A 1 81 ? -13.973 4.198 -1.190 1.00 94.75 81 HIS A CA 1
ATOM 651 C C . HIS A 1 81 ? -13.720 5.706 -1.056 1.00 94.75 81 HIS A C 1
ATOM 653 O O . HIS A 1 81 ? -13.921 6.299 0.004 1.00 94.75 81 HIS A O 1
ATOM 659 N N . GLU A 1 82 ? -13.291 6.352 -2.138 1.00 90.62 82 GLU A N 1
ATOM 660 C CA . GLU A 1 82 ? -13.117 7.807 -2.240 1.00 90.62 82 GLU A CA 1
ATOM 661 C C . GLU A 1 82 ? -13.846 8.325 -3.482 1.00 90.62 82 GLU A C 1
ATOM 663 O O . GLU A 1 82 ? -13.275 8.416 -4.570 1.00 90.62 82 GLU A O 1
ATOM 668 N N . GLY A 1 83 ? -15.133 8.647 -3.315 1.00 89.88 83 GLY A N 1
ATOM 669 C CA . GLY A 1 83 ? -16.021 8.899 -4.451 1.00 89.88 83 GLY A CA 1
ATOM 670 C C . GLY A 1 83 ? -16.148 7.632 -5.296 1.00 89.88 83 GLY A C 1
ATOM 671 O O . GLY A 1 83 ? -16.405 6.561 -4.752 1.00 89.88 83 GLY A O 1
ATOM 672 N N . ASP A 1 84 ? -15.894 7.750 -6.598 1.00 90.38 84 ASP A N 1
ATOM 673 C CA . ASP A 1 84 ? -15.925 6.619 -7.538 1.00 90.38 84 ASP A CA 1
ATOM 674 C C . ASP A 1 84 ? -14.632 5.781 -7.531 1.00 90.38 84 ASP A C 1
ATOM 676 O O . ASP A 1 84 ? -14.540 4.756 -8.209 1.00 90.38 84 ASP A O 1
ATOM 680 N N . LYS A 1 85 ? -13.599 6.205 -6.788 1.00 91.31 85 LYS A N 1
ATOM 681 C CA . LYS A 1 85 ? -12.322 5.489 -6.709 1.00 91.31 85 LYS A CA 1
ATOM 682 C C . LYS A 1 85 ? -12.348 4.465 -5.580 1.00 91.31 85 LYS A C 1
ATOM 684 O O . LYS A 1 85 ? -12.686 4.792 -4.445 1.00 91.31 85 LYS A O 1
ATOM 689 N N . VAL A 1 86 ? -11.889 3.250 -5.877 1.00 93.25 86 VAL A N 1
ATOM 690 C CA . VAL A 1 86 ? -11.760 2.166 -4.895 1.00 93.25 86 VAL A CA 1
ATOM 691 C C . VAL A 1 86 ? -10.304 1.732 -4.804 1.00 93.25 86 VAL A C 1
ATOM 693 O O . VAL A 1 86 ? -9.685 1.380 -5.808 1.00 93.25 86 VAL A O 1
ATOM 696 N N . SER A 1 87 ? -9.752 1.776 -3.594 1.00 92.62 87 SER A N 1
ATOM 697 C CA . SER A 1 87 ? -8.410 1.272 -3.290 1.00 92.62 87 SER A CA 1
ATOM 698 C C . SER A 1 87 ? -8.489 -0.041 -2.527 1.00 92.62 87 SER A C 1
ATOM 700 O O . SER A 1 87 ? -9.359 -0.208 -1.677 1.00 92.62 87 SER A O 1
ATOM 702 N N . ASP A 1 88 ? -7.552 -0.939 -2.801 1.00 93.69 88 ASP A N 1
ATOM 703 C CA . ASP A 1 88 ? -7.467 -2.247 -2.163 1.00 93.69 88 ASP A CA 1
ATOM 704 C C . ASP A 1 88 ? -6.288 -2.273 -1.176 1.00 93.69 88 ASP A C 1
ATOM 706 O O . ASP A 1 88 ? -5.127 -2.104 -1.575 1.00 93.69 88 ASP A O 1
ATOM 710 N N . PHE A 1 89 ? -6.583 -2.440 0.117 1.00 94.56 89 PHE A N 1
ATOM 711 C CA . PHE A 1 89 ? -5.591 -2.346 1.184 1.00 94.56 89 PHE A CA 1
ATOM 712 C C . PHE A 1 89 ? -5.630 -3.502 2.178 1.00 94.56 89 PHE A C 1
ATOM 714 O O . PHE A 1 89 ? -6.683 -4.050 2.499 1.00 94.56 89 PHE A O 1
ATOM 721 N N . TYR A 1 90 ? -4.470 -3.768 2.777 1.00 94.56 90 TYR A N 1
ATOM 722 C CA . TYR A 1 90 ? -4.378 -4.445 4.066 1.00 94.56 90 TYR A CA 1
ATOM 723 C C . TYR A 1 90 ? -4.089 -3.430 5.174 1.00 94.56 90 TYR A C 1
ATOM 725 O O . TYR A 1 90 ? -3.173 -2.607 5.062 1.00 94.56 90 TYR A O 1
ATOM 733 N N . LEU A 1 91 ? -4.841 -3.518 6.272 1.00 93.50 91 LEU A N 1
ATOM 734 C CA . LEU A 1 91 ? -4.596 -2.718 7.473 1.00 93.50 91 LEU A CA 1
ATOM 735 C C . LEU A 1 91 ? -3.365 -3.240 8.218 1.00 93.50 91 LEU A C 1
ATOM 737 O O . LEU A 1 91 ? -3.349 -4.388 8.661 1.00 93.50 91 LEU A O 1
ATOM 741 N N . VAL A 1 92 ? -2.341 -2.405 8.399 1.00 91.38 92 VAL A N 1
ATOM 742 C CA . VAL A 1 92 ? -1.136 -2.782 9.169 1.00 91.38 92 VAL A CA 1
ATOM 743 C C . VAL A 1 92 ? -0.922 -1.934 10.417 1.00 91.38 92 VAL A C 1
ATOM 745 O O . VAL A 1 92 ? -0.202 -2.369 11.315 1.00 91.38 92 VAL A O 1
ATOM 748 N N . GLY A 1 93 ? -1.577 -0.775 10.488 1.00 87.75 93 GLY A N 1
ATOM 749 C CA . GLY A 1 93 ? -1.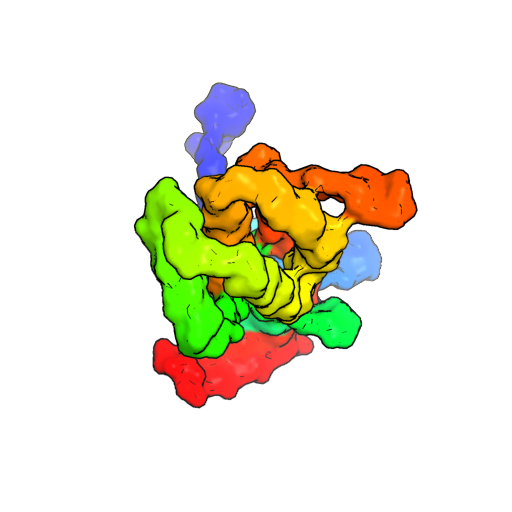595 0.133 11.627 1.00 87.75 93 GLY A CA 1
ATOM 750 C C . GLY A 1 93 ? -2.794 1.082 11.552 1.00 87.75 93 GLY A C 1
ATOM 751 O O . GLY A 1 93 ? -3.456 1.191 10.523 1.00 87.75 93 GLY A O 1
ATOM 752 N N . SER A 1 94 ? -3.052 1.828 12.624 1.00 82.56 94 SER A N 1
ATOM 753 C CA . SER A 1 94 ? -4.161 2.800 12.671 1.00 82.56 94 SER A CA 1
ATOM 754 C C . SER A 1 94 ? -3.996 3.994 11.713 1.00 82.56 94 SER A C 1
ATOM 756 O O . SER A 1 94 ? -4.980 4.626 11.333 1.00 82.56 94 SER A O 1
ATOM 758 N N . GLY A 1 95 ? -2.765 4.295 11.291 1.00 84.38 95 GLY A N 1
ATOM 759 C CA . GLY A 1 95 ? -2.446 5.314 10.282 1.00 84.38 95 GLY A CA 1
ATOM 760 C C . GLY A 1 95 ? -1.660 4.775 9.088 1.00 84.38 95 GLY A C 1
ATOM 761 O O . GLY A 1 95 ? -1.103 5.560 8.324 1.00 84.38 95 GLY A O 1
ATOM 762 N N . GLU A 1 96 ? -1.568 3.452 8.952 1.00 86.56 96 GLU A N 1
ATOM 763 C CA . GLU A 1 96 ? -0.758 2.814 7.923 1.00 86.56 96 GLU A CA 1
ATOM 764 C C . GLU A 1 96 ? -1.501 1.657 7.262 1.00 86.56 96 GLU A C 1
ATOM 766 O O . GLU A 1 96 ? -2.053 0.765 7.912 1.00 86.56 96 GLU A O 1
ATOM 771 N N . VAL A 1 97 ? -1.444 1.663 5.937 1.00 91.69 97 VAL A N 1
ATOM 772 C CA . VAL A 1 97 ? -1.989 0.626 5.074 1.00 91.69 97 VAL A CA 1
ATOM 773 C C . VAL A 1 97 ? -0.923 0.192 4.086 1.00 91.69 97 VAL A C 1
ATOM 775 O O . VAL A 1 97 ? -0.014 0.957 3.762 1.00 91.69 97 VAL A O 1
ATOM 778 N N . ILE A 1 98 ? -1.056 -1.028 3.586 1.00 91.44 98 ILE A N 1
ATOM 779 C CA . ILE A 1 98 ? -0.233 -1.531 2.488 1.00 91.44 98 ILE A CA 1
ATOM 780 C C . ILE A 1 98 ? -1.124 -1.914 1.315 1.00 91.44 98 ILE A C 1
ATOM 782 O O . ILE A 1 98 ? -2.299 -2.236 1.501 1.00 91.44 98 ILE A O 1
ATOM 786 N N . ASN A 1 99 ? -0.557 -1.887 0.111 1.00 91.06 99 ASN A N 1
ATOM 787 C CA . ASN A 1 99 ? -1.247 -2.345 -1.084 1.00 91.06 99 ASN A CA 1
ATOM 788 C C . ASN A 1 99 ? -1.616 -3.833 -0.947 1.00 91.06 99 ASN A C 1
ATOM 790 O O . ASN A 1 99 ? -0.772 -4.660 -0.599 1.00 91.06 99 ASN A O 1
ATOM 794 N N . ALA A 1 100 ? -2.870 -4.166 -1.240 1.00 92.62 100 ALA A N 1
ATOM 795 C CA . ALA A 1 100 ? -3.357 -5.545 -1.262 1.00 92.62 100 ALA A CA 1
ATOM 796 C C . ALA A 1 100 ? -3.599 -6.068 -2.688 1.00 92.62 100 ALA A C 1
ATOM 798 O O . ALA A 1 100 ? -3.726 -7.277 -2.896 1.00 92.62 100 ALA A O 1
ATOM 799 N N . ARG A 1 101 ? -3.577 -5.186 -3.695 1.00 91.75 101 ARG A N 1
ATOM 800 C CA . ARG A 1 101 ? -3.781 -5.561 -5.093 1.00 91.75 101 ARG A CA 1
ATOM 801 C C . ARG A 1 101 ? -2.541 -6.239 -5.673 1.00 91.75 101 ARG A C 1
ATOM 803 O O . ARG A 1 101 ? -1.458 -5.655 -5.713 1.00 91.75 101 ARG A O 1
ATOM 810 N N . GLN A 1 102 ? -2.711 -7.453 -6.192 1.00 91.44 102 GLN A N 1
ATOM 811 C CA . GLN A 1 102 ? -1.655 -8.161 -6.919 1.00 91.44 102 GLN A CA 1
ATOM 812 C C . GLN A 1 102 ? -1.462 -7.597 -8.332 1.00 91.44 102 GLN A C 1
ATOM 814 O O . GLN A 1 102 ? -2.429 -7.284 -9.031 1.00 91.44 102 GLN A O 1
ATOM 819 N N . LEU A 1 103 ? -0.200 -7.508 -8.761 1.00 93.44 103 LEU A N 1
ATOM 820 C CA . LEU A 1 103 ? 0.150 -7.143 -10.130 1.00 93.44 103 LEU A CA 1
ATOM 821 C C . LEU A 1 103 ? -0.119 -8.314 -11.073 1.00 93.44 103 LEU A C 1
ATOM 823 O O . LEU A 1 103 ? 0.567 -9.332 -11.032 1.00 93.44 103 LEU A O 1
ATOM 827 N N . MET A 1 104 ? -1.098 -8.131 -11.956 1.00 92.56 104 MET A N 1
ATOM 828 C CA . MET A 1 104 ? -1.466 -9.107 -12.978 1.00 92.56 104 MET A CA 1
ATOM 829 C C . MET A 1 104 ? -1.042 -8.606 -14.359 1.00 92.56 104 MET A C 1
ATOM 831 O O . MET A 1 104 ? -1.663 -7.696 -14.926 1.00 92.56 104 MET A O 1
ATOM 835 N N . ILE A 1 105 ? 0.001 -9.228 -14.907 1.00 93.19 105 ILE A N 1
ATOM 836 C CA . ILE A 1 105 ? 0.532 -8.953 -16.246 1.00 93.19 105 ILE A CA 1
ATOM 837 C C . ILE A 1 105 ? 0.450 -10.200 -17.141 1.00 93.19 105 ILE A C 1
ATOM 839 O O . ILE A 1 105 ? 0.554 -11.323 -16.638 1.00 93.19 105 ILE A O 1
ATOM 843 N N . PRO A 1 106 ? 0.256 -10.040 -18.462 1.00 94.75 106 PRO A N 1
ATOM 844 C CA . PRO A 1 106 ? 0.267 -11.146 -19.410 1.00 94.75 106 PRO A CA 1
ATOM 845 C C . PRO A 1 106 ? 1.586 -11.921 -19.373 1.00 94.75 106 PRO A C 1
ATOM 847 O O . PRO A 1 106 ? 2.659 -11.357 -19.156 1.00 94.75 106 PRO A O 1
ATOM 850 N N . MET A 1 107 ? 1.521 -13.220 -19.675 1.00 95.56 107 MET A N 1
ATOM 851 C CA . MET A 1 107 ? 2.696 -14.101 -19.654 1.00 95.56 107 MET A CA 1
ATOM 852 C C . MET A 1 107 ? 3.830 -13.598 -20.563 1.00 95.56 107 MET A C 1
ATOM 854 O O . MET A 1 107 ? 5.000 -13.679 -20.198 1.00 95.56 107 MET A O 1
ATOM 858 N N . LYS A 1 108 ? 3.493 -13.035 -21.732 1.00 95.12 108 LYS A N 1
ATOM 859 C CA . LYS A 1 108 ? 4.470 -12.446 -22.662 1.00 95.12 108 LYS A CA 1
ATOM 860 C C . LYS A 1 108 ? 5.259 -11.311 -21.997 1.00 95.12 108 LYS A C 1
ATOM 862 O O . LYS A 1 108 ? 6.488 -11.334 -22.020 1.00 95.12 108 LYS A O 1
ATOM 867 N N . THR A 1 109 ? 4.554 -10.371 -21.374 1.00 95.50 109 THR A N 1
ATOM 868 C CA . THR A 1 109 ? 5.127 -9.231 -20.645 1.00 95.50 109 THR A CA 1
ATOM 869 C C . THR A 1 109 ? 5.963 -9.706 -19.464 1.00 95.50 109 THR A C 1
ATOM 871 O O . THR A 1 109 ? 7.096 -9.267 -19.297 1.00 95.50 109 THR A O 1
ATOM 874 N N . ASN A 1 110 ? 5.464 -10.683 -18.701 1.00 96.25 110 ASN A N 1
ATOM 875 C CA . ASN A 1 110 ? 6.193 -11.268 -17.577 1.00 96.25 110 ASN A CA 1
ATOM 876 C C . ASN A 1 110 ? 7.511 -11.940 -18.010 1.00 96.25 110 ASN A C 1
ATOM 878 O O . ASN A 1 110 ? 8.542 -11.779 -17.360 1.00 96.25 110 ASN A O 1
ATOM 882 N N . ASN A 1 111 ? 7.505 -12.658 -19.137 1.00 96.69 111 ASN A N 1
ATOM 883 C CA . ASN A 1 111 ? 8.706 -13.285 -19.690 1.00 96.69 111 ASN A CA 1
ATOM 884 C C . ASN A 1 111 ? 9.742 -12.245 -20.133 1.00 96.69 111 ASN A C 1
ATOM 886 O O . ASN A 1 111 ? 10.932 -12.409 -19.855 1.00 96.69 111 ASN A O 1
ATOM 890 N N . LEU A 1 112 ? 9.304 -11.175 -20.804 1.00 97.31 112 LEU A N 1
ATOM 891 C CA . LEU A 1 112 ? 10.180 -10.068 -21.186 1.00 97.31 112 LEU A CA 1
ATOM 892 C C . LEU A 1 112 ? 10.764 -9.379 -19.949 1.00 97.31 112 LEU A C 1
ATOM 894 O O . LEU A 1 112 ? 11.982 -9.253 -19.844 1.00 97.31 112 LEU A O 1
ATOM 898 N N . LEU A 1 113 ? 9.919 -9.024 -18.983 1.00 97.44 113 LEU A N 1
ATOM 899 C CA . LEU A 1 113 ? 10.331 -8.428 -17.718 1.00 97.44 113 LEU A CA 1
ATOM 900 C C . LEU A 1 113 ? 11.361 -9.305 -16.997 1.00 97.44 113 LEU A C 1
ATOM 902 O O . LEU A 1 113 ? 12.420 -8.819 -16.611 1.00 97.44 113 LEU A O 1
ATOM 906 N N . SER A 1 114 ? 11.121 -10.617 -16.882 1.00 97.00 114 SER A N 1
ATOM 907 C CA . SER A 1 114 ? 12.093 -11.523 -16.261 1.00 97.00 114 SER A CA 1
ATOM 908 C C . SER A 1 114 ? 13.429 -11.551 -17.002 1.00 97.00 114 SER A C 1
ATOM 910 O O . SER A 1 114 ? 14.450 -11.760 -16.346 1.00 97.00 114 SER A O 1
ATOM 912 N N . ARG A 1 115 ? 13.445 -11.422 -18.334 1.00 97.25 115 ARG A N 1
ATOM 913 C CA . ARG A 1 115 ? 14.692 -11.362 -19.110 1.00 97.25 115 ARG A CA 1
ATOM 914 C C . ARG A 1 115 ? 15.429 -10.057 -18.835 1.00 97.25 115 ARG A C 1
ATOM 916 O O . ARG A 1 115 ? 16.616 -10.110 -18.535 1.00 97.25 115 ARG A O 1
ATOM 923 N N . VAL A 1 116 ? 14.720 -8.928 -18.869 1.00 97.94 116 VAL A N 1
ATOM 924 C CA . VAL A 1 116 ? 15.266 -7.592 -18.580 1.00 97.94 116 VAL A CA 1
ATOM 925 C C . VAL A 1 116 ? 15.889 -7.551 -17.184 1.00 97.94 116 VAL A C 1
ATOM 927 O O . VAL A 1 116 ? 17.049 -7.184 -17.045 1.00 97.94 116 VAL A O 1
ATOM 930 N N . LEU A 1 117 ? 15.168 -8.012 -16.156 1.00 97.12 117 LEU A N 1
ATOM 931 C CA . LEU A 1 117 ? 15.635 -7.970 -14.763 1.00 97.12 117 LEU A CA 1
ATOM 932 C C . LEU A 1 117 ? 16.866 -8.847 -14.481 1.00 97.12 117 LEU A C 1
ATOM 934 O O . LEU A 1 117 ? 17.568 -8.608 -13.501 1.00 97.12 117 LEU A O 1
ATOM 938 N N . LYS A 1 118 ? 17.110 -9.879 -15.298 1.00 96.19 118 LYS A N 1
ATOM 939 C CA . LYS A 1 118 ? 18.256 -10.796 -15.160 1.00 96.19 118 LYS A CA 1
ATOM 940 C C . LYS A 1 118 ? 19.444 -10.406 -16.041 1.00 96.19 118 LYS A C 1
ATOM 942 O O . LYS A 1 118 ? 20.506 -11.011 -15.915 1.00 96.19 118 LYS A O 1
ATOM 947 N N . ALA A 1 119 ? 19.267 -9.460 -16.958 1.00 95.38 119 ALA A N 1
ATOM 948 C CA . ALA A 1 119 ? 20.291 -9.091 -17.919 1.00 95.38 119 ALA A CA 1
ATOM 949 C C . ALA A 1 119 ? 21.337 -8.159 -17.288 1.00 95.38 119 ALA A C 1
ATOM 951 O O . ALA A 1 119 ? 21.001 -7.223 -16.567 1.00 95.38 119 ALA A O 1
ATOM 952 N N . SER A 1 120 ? 22.614 -8.396 -17.591 1.00 93.06 120 SER A N 1
ATOM 953 C CA . SER A 1 120 ? 23.727 -7.519 -17.197 1.00 93.06 120 SER A CA 1
ATOM 954 C C . SER A 1 120 ? 24.016 -6.414 -18.221 1.00 93.06 120 SER A C 1
ATOM 956 O O . SER A 1 120 ? 24.757 -5.478 -17.933 1.00 93.06 120 SER A O 1
ATOM 958 N N . SER A 1 121 ? 23.441 -6.516 -19.419 1.00 93.62 121 SER A N 1
ATOM 959 C CA . SER A 1 121 ? 23.508 -5.525 -20.491 1.00 93.62 121 SER A CA 1
ATOM 960 C C . SER A 1 121 ? 22.290 -5.669 -21.407 1.00 93.62 12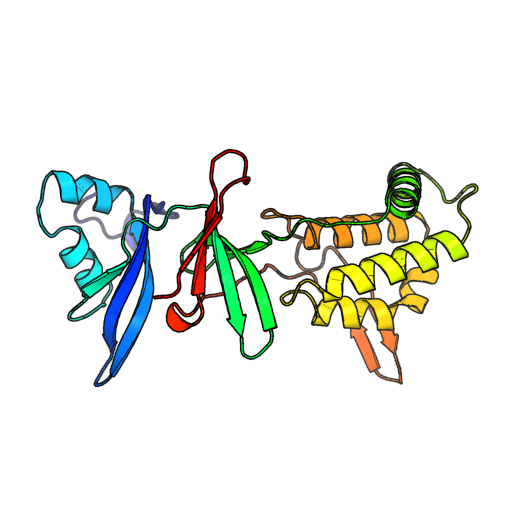1 SER A C 1
ATOM 962 O O . SER A 1 121 ? 21.595 -6.685 -21.361 1.00 93.62 121 SER A O 1
ATOM 964 N N . GLN A 1 122 ? 22.031 -4.665 -22.251 1.00 92.00 122 GLN A N 1
ATOM 965 C CA . GLN A 1 122 ? 20.871 -4.672 -23.148 1.00 92.00 122 GLN A CA 1
ATOM 966 C C . GLN A 1 122 ? 20.893 -5.859 -24.118 1.00 92.00 122 GLN A C 1
ATOM 968 O O . GLN A 1 122 ? 19.867 -6.503 -24.337 1.00 92.00 122 GLN A O 1
ATOM 973 N N . GLY A 1 123 ? 22.071 -6.188 -24.658 1.00 90.94 123 GLY A N 1
ATOM 974 C CA . GLY A 1 123 ? 22.266 -7.340 -25.535 1.00 90.94 123 GLY A CA 1
ATOM 975 C C . GLY A 1 123 ? 21.256 -7.367 -26.685 1.00 90.94 123 GLY A C 1
ATOM 976 O O . GLY A 1 123 ? 21.203 -6.451 -27.496 1.00 90.94 123 GLY A O 1
ATOM 977 N N . SER A 1 124 ? 20.446 -8.427 -26.745 1.00 91.62 124 SER A N 1
ATOM 978 C CA . SER A 1 124 ? 19.423 -8.641 -27.777 1.00 91.62 124 SER A CA 1
ATOM 979 C C . SER A 1 124 ? 18.051 -8.023 -27.457 1.00 91.62 124 SER A C 1
ATOM 981 O O . SER A 1 124 ? 17.072 -8.370 -28.115 1.00 91.62 124 SER A O 1
ATOM 983 N N . ILE A 1 125 ? 17.915 -7.250 -26.378 1.00 95.81 125 ILE A N 1
ATOM 984 C CA . ILE A 1 125 ? 16.634 -6.655 -25.978 1.00 95.81 125 ILE A CA 1
ATOM 985 C C . ILE A 1 125 ? 16.443 -5.368 -26.781 1.00 95.81 125 ILE A C 1
ATOM 987 O O . ILE A 1 125 ? 17.228 -4.427 -26.655 1.00 95.81 125 ILE A O 1
ATOM 991 N N . ALA A 1 126 ? 15.416 -5.340 -27.628 1.00 96.25 126 ALA A N 1
ATOM 992 C CA . ALA A 1 126 ? 15.140 -4.191 -28.475 1.00 96.25 126 ALA A CA 1
ATOM 993 C C . ALA A 1 126 ? 14.589 -3.017 -27.650 1.00 96.25 126 ALA A C 1
ATOM 995 O O . ALA A 1 126 ? 13.835 -3.221 -26.699 1.00 96.25 126 ALA A O 1
ATOM 996 N N . ASP A 1 127 ? 14.901 -1.782 -28.045 1.00 96.25 127 ASP A N 1
ATOM 997 C CA . ASP A 1 127 ? 14.375 -0.591 -27.362 1.00 96.25 127 ASP A CA 1
ATOM 998 C C . ASP A 1 127 ? 12.845 -0.534 -27.394 1.00 96.25 127 ASP A C 1
ATOM 1000 O O . ASP A 1 127 ? 12.225 -0.191 -26.392 1.00 96.25 127 ASP A O 1
ATOM 1004 N N . VAL A 1 128 ? 12.226 -0.976 -28.494 1.00 96.88 128 VAL A N 1
ATOM 1005 C CA . VAL A 1 128 ? 10.762 -1.078 -28.604 1.00 96.88 128 VAL A CA 1
ATOM 1006 C C . VAL A 1 128 ? 10.162 -2.035 -27.568 1.00 96.88 128 VAL A C 1
ATOM 1008 O O . VAL A 1 128 ? 9.061 -1.804 -27.077 1.00 96.88 128 VAL A O 1
ATOM 1011 N N . ASP A 1 129 ? 10.879 -3.097 -27.186 1.00 97.69 129 ASP A N 1
ATOM 1012 C CA . ASP A 1 129 ? 10.424 -4.013 -26.138 1.00 97.69 129 ASP A CA 1
ATOM 1013 C C . ASP A 1 129 ? 10.497 -3.340 -24.759 1.00 97.69 129 ASP A C 1
ATOM 1015 O O . ASP A 1 129 ? 9.583 -3.499 -23.950 1.00 97.69 129 ASP A O 1
ATOM 1019 N N . LEU A 1 130 ? 11.554 -2.561 -24.495 1.00 98.06 130 LEU A N 1
ATOM 1020 C CA . LEU A 1 130 ? 11.705 -1.797 -23.251 1.00 98.06 130 LEU A CA 1
ATOM 1021 C C . LEU A 1 130 ? 10.629 -0.716 -23.125 1.00 98.06 130 LEU A C 1
ATOM 1023 O O . LEU A 1 130 ? 10.026 -0.588 -22.062 1.00 98.06 130 LEU A O 1
ATOM 1027 N N . GLN A 1 131 ? 10.364 0.006 -24.212 1.00 97.81 131 GLN A N 1
ATOM 1028 C CA . GLN A 1 131 ? 9.319 1.021 -24.291 1.00 97.81 131 GLN A CA 1
ATOM 1029 C C . GLN A 1 131 ? 7.939 0.404 -24.031 1.00 97.81 131 GLN A C 1
ATOM 1031 O O . GLN A 1 131 ? 7.241 0.822 -23.114 1.00 97.81 131 GLN A O 1
ATOM 1036 N N . ASN A 1 132 ? 7.586 -0.673 -24.743 1.00 97.12 132 ASN A N 1
ATOM 1037 C CA . ASN A 1 132 ? 6.309 -1.365 -24.547 1.00 97.12 132 ASN A CA 1
ATOM 1038 C C . ASN A 1 132 ? 6.141 -1.893 -23.115 1.00 97.12 132 ASN A C 1
ATOM 1040 O O . ASN A 1 132 ? 5.059 -1.790 -22.539 1.00 97.12 132 ASN A O 1
ATOM 1044 N N . LEU A 1 133 ? 7.205 -2.459 -22.533 1.00 98.00 133 LEU A N 1
ATOM 1045 C CA . LEU A 1 133 ? 7.190 -2.924 -21.148 1.00 98.00 133 LEU A CA 1
ATOM 1046 C C . LEU A 1 133 ? 6.963 -1.762 -20.170 1.00 98.00 133 LEU A C 1
ATOM 1048 O O . LEU A 1 133 ? 6.200 -1.910 -19.216 1.00 98.00 133 LEU A O 1
ATOM 1052 N N . TYR A 1 134 ? 7.605 -0.618 -20.405 1.00 98.00 134 TYR A N 1
ATOM 1053 C CA . TYR A 1 134 ? 7.444 0.586 -19.595 1.00 98.00 134 TYR A CA 1
ATOM 1054 C C . TYR A 1 134 ? 6.013 1.117 -19.639 1.00 98.00 134 TYR A C 1
ATOM 1056 O O . TYR A 1 134 ? 5.386 1.264 -18.586 1.00 98.00 134 TYR A O 1
ATOM 1064 N N . SER A 1 135 ? 5.466 1.320 -20.839 1.00 96.94 135 SER A N 1
ATOM 1065 C CA . SER A 1 135 ? 4.100 1.811 -21.019 1.00 96.94 135 SER A CA 1
ATOM 1066 C C . SER A 1 135 ? 3.077 0.840 -20.419 1.00 96.94 135 SER A C 1
ATOM 1068 O O . SER A 1 135 ? 2.169 1.264 -19.708 1.00 96.94 135 SER A O 1
ATOM 1070 N N . GLU A 1 136 ? 3.247 -0.476 -20.606 1.00 96.94 136 GLU A N 1
ATOM 1071 C CA . GLU A 1 136 ? 2.333 -1.460 -20.015 1.00 96.94 136 GLU A CA 1
ATOM 1072 C C . GLU A 1 136 ? 2.364 -1.427 -18.479 1.00 96.94 136 GLU A C 1
ATOM 1074 O O . GLU A 1 136 ? 1.315 -1.493 -17.837 1.00 96.94 136 GLU A O 1
ATOM 1079 N N . LEU A 1 137 ? 3.543 -1.297 -17.864 1.00 96.94 137 LEU A N 1
ATOM 1080 C CA . LEU A 1 137 ? 3.646 -1.192 -16.408 1.00 96.94 137 LEU A CA 1
ATOM 1081 C C . LEU A 1 137 ? 3.068 0.130 -15.876 1.00 96.94 137 LEU A C 1
ATOM 1083 O O . LEU A 1 137 ? 2.475 0.117 -14.797 1.00 96.94 137 LEU A O 1
ATOM 1087 N N . CYS A 1 138 ? 3.173 1.236 -16.619 1.00 96.06 138 CYS A N 1
ATOM 1088 C CA . CYS A 1 138 ? 2.509 2.496 -16.269 1.00 96.06 138 CYS A CA 1
ATOM 1089 C C . CYS A 1 138 ? 0.981 2.349 -16.284 1.00 96.06 138 CYS A C 1
ATOM 1091 O O . CYS A 1 138 ? 0.318 2.670 -15.294 1.00 96.06 138 CYS A O 1
ATOM 1093 N N . GLU A 1 139 ? 0.426 1.748 -17.340 1.00 95.38 139 GLU A N 1
ATOM 1094 C CA . GLU A 1 139 ? -1.010 1.465 -17.445 1.00 95.38 139 GLU A CA 1
ATOM 1095 C C . GLU A 1 139 ? -1.504 0.556 -16.314 1.00 95.38 139 GLU A C 1
ATOM 1097 O O . GLU A 1 139 ? -2.563 0.780 -15.718 1.00 95.38 139 GLU A O 1
ATOM 1102 N N . LYS A 1 140 ? -0.711 -0.454 -15.935 1.00 94.88 140 LYS A N 1
ATOM 1103 C CA . LYS A 1 140 ? -1.020 -1.286 -14.765 1.00 94.88 140 LYS A CA 1
ATOM 1104 C C . LYS A 1 140 ? -0.987 -0.473 -13.477 1.00 94.88 140 LYS A C 1
ATOM 1106 O O . LYS A 1 140 ? -1.894 -0.631 -12.660 1.00 94.88 140 LYS A O 1
ATOM 1111 N N . MET A 1 141 ? -0.003 0.407 -13.302 1.00 92.94 141 MET A N 1
ATOM 1112 C CA . MET A 1 141 ? 0.143 1.238 -12.105 1.00 92.94 141 MET A CA 1
ATOM 1113 C C . MET A 1 141 ? -1.030 2.214 -11.920 1.00 92.94 141 MET A C 1
ATOM 1115 O O . MET A 1 141 ? -1.464 2.421 -10.788 1.00 92.94 141 MET A O 1
ATOM 1119 N N . LYS A 1 142 ? -1.640 2.726 -12.998 1.00 91.69 142 LYS A N 1
ATOM 1120 C CA . LYS A 1 142 ? -2.864 3.557 -12.925 1.00 91.69 142 LYS A CA 1
ATOM 1121 C C . LYS A 1 142 ? -4.043 2.868 -12.235 1.00 91.69 142 LYS A C 1
ATOM 1123 O O . LYS A 1 142 ? -4.919 3.530 -11.675 1.00 91.69 142 LYS A O 1
ATOM 1128 N N . MET A 1 143 ? -4.084 1.536 -12.249 1.00 89.31 143 MET A N 1
ATOM 1129 C CA . MET A 1 143 ? -5.128 0.770 -11.562 1.00 89.31 143 MET A CA 1
ATOM 1130 C C . MET A 1 143 ? -4.964 0.766 -10.034 1.00 89.31 143 MET A C 1
ATOM 1132 O O . MET A 1 143 ? -5.854 0.313 -9.311 1.00 89.31 143 MET A O 1
ATOM 1136 N N . TYR A 1 144 ? -3.844 1.277 -9.531 1.00 88.75 144 TYR A N 1
ATOM 1137 C CA . TYR A 1 144 ? -3.571 1.453 -8.118 1.00 88.75 144 TYR A CA 1
ATOM 1138 C C . TYR A 1 144 ? -3.823 2.915 -7.781 1.00 88.75 144 TYR A C 1
ATOM 1140 O O . TYR A 1 144 ? -2.945 3.757 -7.939 1.00 88.75 144 TYR A O 1
ATOM 1148 N N . VAL A 1 145 ? -5.030 3.221 -7.301 1.00 87.44 145 VAL A N 1
ATOM 1149 C CA . VAL A 1 145 ? -5.454 4.587 -6.939 1.00 87.44 145 VAL A CA 1
ATOM 1150 C C . VAL A 1 145 ? -4.395 5.380 -6.149 1.00 87.44 145 VAL A C 1
ATOM 1152 O O . VAL A 1 145 ? -4.165 6.535 -6.503 1.00 87.44 145 VAL A O 1
ATOM 1155 N N . PRO A 1 146 ? -3.682 4.807 -5.156 1.00 85.69 146 PRO A N 1
ATOM 1156 C CA . PRO A 1 146 ? -2.653 5.546 -4.419 1.00 85.69 146 PRO A CA 1
ATOM 1157 C C . PRO A 1 146 ? -1.428 5.954 -5.244 1.00 85.69 146 PRO A C 1
ATOM 1159 O O . PRO A 1 146 ? -0.688 6.843 -4.833 1.00 85.69 146 PRO A O 1
ATOM 1162 N N . TYR A 1 147 ? -1.200 5.292 -6.377 1.00 87.12 147 TYR A N 1
ATOM 1163 C CA . TYR A 1 147 ? -0.039 5.471 -7.245 1.00 87.12 147 TYR A CA 1
ATOM 1164 C C . TYR A 1 147 ? -0.417 6.033 -8.623 1.00 87.12 147 TYR A C 1
ATOM 1166 O O . TYR A 1 147 ? 0.437 6.109 -9.500 1.00 87.12 147 TYR A O 1
ATOM 1174 N N . GLN A 1 148 ? -1.665 6.476 -8.818 1.00 88.94 148 GLN A N 1
ATOM 1175 C CA . GLN A 1 148 ? -2.129 7.056 -10.085 1.00 88.94 148 GLN A CA 1
ATOM 1176 C C . GLN A 1 148 ? -1.285 8.253 -10.529 1.00 88.94 148 GLN A C 1
ATOM 1178 O O . GLN A 1 148 ? -0.812 8.281 -11.659 1.00 88.94 148 GLN A O 1
ATOM 1183 N N . GLU A 1 149 ? -1.027 9.202 -9.630 1.00 88.38 149 GLU A N 1
ATOM 1184 C CA . GLU A 1 149 ? -0.217 10.391 -9.942 1.00 88.38 149 GLU A CA 1
ATOM 1185 C C . GLU A 1 149 ? 1.235 10.038 -10.291 1.00 88.38 149 GLU A C 1
ATOM 1187 O O . GLU A 1 149 ? 1.850 10.662 -11.159 1.00 88.38 149 GLU A O 1
ATOM 1192 N N . MET A 1 150 ? 1.773 8.994 -9.653 1.00 89.44 150 MET A N 1
ATOM 1193 C CA . MET A 1 150 ? 3.095 8.461 -9.981 1.00 89.44 150 MET A CA 1
ATOM 1194 C C . MET A 1 150 ? 3.092 7.841 -11.380 1.00 89.44 150 MET A C 1
ATOM 1196 O O . MET A 1 150 ? 3.991 8.128 -12.162 1.00 89.44 150 MET A O 1
ATOM 1200 N N . ALA A 1 151 ? 2.067 7.055 -11.716 1.00 92.31 151 ALA A N 1
ATOM 1201 C CA . ALA A 1 151 ? 1.908 6.464 -13.040 1.00 92.31 151 ALA A CA 1
ATOM 1202 C C . ALA A 1 151 ? 1.810 7.535 -14.137 1.00 92.31 151 ALA A C 1
ATOM 1204 O O . ALA A 1 151 ? 2.518 7.452 -15.134 1.00 92.31 151 ALA A O 1
ATOM 1205 N N . PHE A 1 152 ? 1.006 8.583 -13.930 1.00 92.56 152 PHE A N 1
ATOM 1206 C CA . PHE A 1 152 ? 0.911 9.694 -14.882 1.00 92.56 152 PHE A CA 1
ATOM 1207 C C . PHE A 1 152 ? 2.232 10.452 -15.034 1.00 92.56 152 PHE A C 1
ATOM 1209 O O . PHE A 1 152 ? 2.578 10.876 -16.134 1.00 92.56 152 PHE A O 1
ATOM 1216 N N . SER A 1 153 ? 2.978 10.631 -13.944 1.00 92.25 153 SER A N 1
ATOM 1217 C CA . SER A 1 153 ? 4.309 11.245 -14.001 1.00 92.25 153 SER A CA 1
ATOM 1218 C C . SER A 1 153 ? 5.302 10.376 -14.775 1.00 92.25 153 SER A C 1
ATOM 1220 O O . SER A 1 153 ? 6.065 10.907 -15.574 1.00 92.25 153 SER A O 1
ATOM 1222 N N . LEU A 1 154 ? 5.268 9.053 -14.582 1.00 93.81 154 LEU A N 1
ATOM 1223 C CA . LEU A 1 154 ? 6.096 8.099 -15.325 1.00 93.81 154 LEU A CA 1
ATOM 1224 C C . LEU A 1 154 ? 5.812 8.161 -16.828 1.00 93.81 154 LEU A C 1
ATOM 1226 O O . LEU A 1 154 ? 6.736 8.300 -17.615 1.00 93.81 154 LEU A O 1
ATOM 1230 N N . GLU A 1 155 ? 4.547 8.173 -17.240 1.00 95.25 155 GLU A N 1
ATOM 1231 C CA . GLU A 1 155 ? 4.201 8.260 -18.668 1.00 95.25 155 GLU A CA 1
ATOM 1232 C C . GLU A 1 155 ? 4.741 9.516 -19.340 1.00 95.25 155 GLU A C 1
ATOM 1234 O O . GLU A 1 155 ? 5.263 9.461 -20.449 1.00 95.25 155 GLU A O 1
ATOM 1239 N N . LYS A 1 156 ? 4.679 10.651 -18.644 1.00 95.12 156 LYS A N 1
ATOM 1240 C CA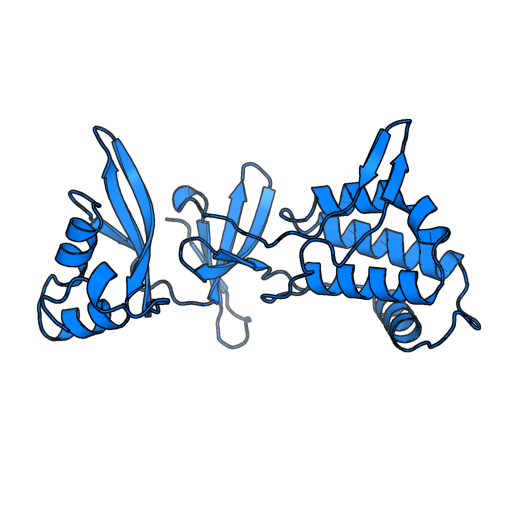 . LYS A 1 156 ? 5.260 11.904 -19.138 1.00 95.12 156 LYS A CA 1
ATOM 1241 C C . LYS A 1 156 ? 6.788 11.855 -19.228 1.00 95.12 156 LYS A C 1
ATOM 1243 O O . LYS A 1 156 ? 7.373 12.637 -19.967 1.00 95.12 156 LYS A O 1
ATOM 1248 N N . LEU A 1 157 ? 7.426 10.958 -18.479 1.00 95.44 157 LEU A N 1
ATOM 1249 C CA . LEU A 1 157 ? 8.874 10.765 -18.411 1.00 95.44 157 LEU A CA 1
ATOM 1250 C C . LEU A 1 157 ? 9.367 9.605 -19.292 1.00 95.44 157 LEU A C 1
ATOM 1252 O O . LEU A 1 157 ? 10.512 9.178 -19.141 1.00 95.44 157 LEU A O 1
ATOM 1256 N N . GLU A 1 158 ? 8.553 9.107 -20.227 1.00 95.81 158 GLU A N 1
ATOM 1257 C CA . GLU A 1 158 ? 8.935 8.006 -21.121 1.00 95.81 158 GLU A CA 1
ATOM 1258 C C . GLU A 1 158 ? 10.203 8.321 -21.928 1.00 95.81 158 GLU A C 1
ATOM 1260 O O . GLU A 1 158 ? 11.117 7.500 -21.985 1.00 95.81 158 GLU A O 1
ATOM 1265 N N . GLU A 1 159 ? 10.313 9.527 -22.491 1.00 95.25 159 GLU A N 1
ATOM 1266 C CA . GLU A 1 159 ? 11.510 9.947 -23.231 1.00 95.25 159 GLU A CA 1
ATOM 1267 C C . GLU A 1 159 ? 12.753 9.960 -22.329 1.00 95.25 159 GLU A C 1
ATOM 1269 O O . GLU A 1 159 ? 13.800 9.413 -22.686 1.00 95.25 159 GLU A O 1
ATOM 1274 N N . ALA A 1 160 ? 12.626 10.518 -21.121 1.00 95.69 160 ALA A N 1
ATOM 1275 C CA . ALA A 1 160 ? 13.703 10.528 -20.138 1.00 95.69 160 ALA A CA 1
ATOM 1276 C C . ALA A 1 160 ? 14.133 9.101 -19.764 1.00 95.69 160 ALA A C 1
ATOM 1278 O O . ALA A 1 160 ? 15.326 8.805 -19.732 1.00 95.69 160 ALA A O 1
ATOM 1279 N N . PHE A 1 161 ? 13.172 8.196 -19.557 1.00 96.50 161 PHE A N 1
ATOM 1280 C CA . PHE A 1 161 ? 13.432 6.779 -19.313 1.00 96.50 161 PHE A CA 1
ATOM 1281 C C . PHE A 1 161 ? 14.166 6.117 -20.487 1.00 96.50 161 PHE A C 1
ATOM 1283 O O . PHE A 1 161 ? 15.134 5.381 -20.279 1.00 96.50 161 PHE A O 1
ATOM 1290 N N . MET A 1 162 ? 13.742 6.380 -21.724 1.00 96.81 162 MET A N 1
ATOM 1291 C CA . MET A 1 162 ? 14.354 5.785 -22.914 1.00 96.81 162 MET A CA 1
ATOM 1292 C C . MET A 1 162 ? 15.803 6.234 -23.122 1.00 96.81 162 MET A C 1
ATOM 1294 O O . MET A 1 162 ? 16.605 5.446 -23.631 1.00 96.81 162 MET A O 1
ATOM 1298 N N . ASN A 1 163 ? 16.159 7.426 -22.644 1.00 96.06 163 ASN A N 1
ATOM 1299 C CA . ASN A 1 163 ? 17.518 7.964 -22.685 1.00 96.06 163 ASN A CA 1
ATOM 1300 C C . ASN A 1 163 ? 18.440 7.443 -21.566 1.00 96.06 163 ASN A C 1
ATOM 1302 O O . ASN A 1 163 ? 19.646 7.690 -21.606 1.00 96.06 163 ASN A O 1
ATOM 1306 N N . LEU A 1 164 ? 17.915 6.699 -20.586 1.00 96.00 164 LEU A N 1
ATOM 1307 C CA . LEU A 1 164 ? 18.731 6.129 -19.514 1.00 96.00 164 LEU A CA 1
ATOM 1308 C C . LEU A 1 164 ? 19.685 5.029 -20.016 1.00 96.00 164 LEU A C 1
ATOM 1310 O O . LEU A 1 164 ? 19.332 4.240 -20.905 1.00 96.00 164 LEU A O 1
ATOM 1314 N N . PRO A 1 165 ? 20.850 4.857 -19.365 1.00 95.88 165 PRO A N 1
ATOM 1315 C CA . PRO A 1 165 ? 21.638 3.639 -19.486 1.00 95.88 165 PRO A CA 1
ATOM 1316 C C . PRO A 1 165 ? 20.807 2.396 -19.146 1.00 95.88 165 PRO A C 1
ATOM 1318 O O . PRO A 1 165 ? 19.972 2.406 -18.242 1.00 95.88 165 PRO A O 1
ATOM 1321 N N . PHE A 1 166 ? 21.068 1.280 -19.831 1.00 96.75 166 PHE A N 1
ATOM 1322 C CA . PHE A 1 166 ? 20.271 0.056 -19.678 1.00 96.75 166 PHE A CA 1
ATOM 1323 C C . PHE A 1 166 ? 20.119 -0.412 -18.221 1.00 96.75 166 PHE A C 1
ATOM 1325 O O . PHE A 1 166 ? 19.028 -0.790 -17.803 1.00 96.75 166 PHE A O 1
ATOM 1332 N N . LEU A 1 167 ? 21.191 -0.364 -17.425 1.00 95.88 167 LEU A N 1
ATOM 1333 C CA . LEU A 1 167 ? 21.134 -0.779 -16.019 1.00 95.88 167 LEU A CA 1
ATOM 1334 C C . LEU A 1 167 ? 20.232 0.130 -15.168 1.00 95.88 167 LEU A C 1
ATOM 1336 O O . LEU A 1 167 ? 19.584 -0.348 -14.239 1.00 95.88 167 LEU A O 1
ATOM 1340 N N . GLU A 1 168 ? 20.123 1.411 -15.512 1.00 95.19 168 GLU A N 1
ATOM 1341 C CA . GLU A 1 168 ? 19.214 2.355 -14.854 1.00 95.19 168 GLU A CA 1
ATOM 1342 C C . GLU A 1 168 ? 17.756 2.136 -15.294 1.00 95.19 168 GLU A C 1
ATOM 1344 O O . GLU A 1 168 ? 16.836 2.245 -14.477 1.00 95.19 168 GLU A O 1
ATOM 1349 N N . LYS A 1 169 ? 17.527 1.703 -16.544 1.00 96.62 169 LYS A N 1
ATOM 1350 C CA . LYS A 1 169 ? 16.209 1.209 -16.988 1.00 96.62 169 LYS A CA 1
ATOM 1351 C C . LYS A 1 169 ? 15.779 -0.020 -16.183 1.00 96.62 169 LYS A C 1
ATOM 1353 O O . LYS A 1 169 ? 14.642 -0.092 -15.719 1.00 96.62 169 LYS A O 1
ATOM 1358 N N . VAL A 1 170 ? 16.693 -0.972 -15.968 1.00 96.94 170 VAL A N 1
ATOM 1359 C CA . VAL A 1 170 ? 16.447 -2.160 -15.129 1.00 96.94 170 VAL A CA 1
ATOM 1360 C C . VAL A 1 170 ? 16.069 -1.756 -13.702 1.00 96.94 170 VAL A C 1
ATOM 1362 O O . VAL A 1 170 ? 15.121 -2.308 -13.142 1.00 96.94 170 VAL A O 1
ATOM 1365 N N . GLU A 1 171 ? 16.768 -0.784 -13.117 1.00 94.44 171 GLU A N 1
ATOM 1366 C CA . GLU A 1 171 ? 16.454 -0.295 -11.772 1.00 94.44 171 GLU A CA 1
ATOM 1367 C C . GLU A 1 171 ? 15.094 0.413 -11.711 1.00 94.44 171 GLU A C 1
ATOM 1369 O O . GLU A 1 171 ? 14.318 0.196 -10.781 1.00 94.44 171 GLU A O 1
ATOM 1374 N N . THR A 1 172 ? 14.744 1.171 -12.752 1.00 94.75 172 THR A N 1
ATOM 1375 C CA . THR A 1 172 ? 13.407 1.764 -12.898 1.00 94.75 172 THR A CA 1
ATOM 1376 C C . THR A 1 172 ? 12.319 0.689 -12.871 1.00 94.75 172 THR A C 1
ATOM 1378 O O . THR A 1 172 ? 11.366 0.807 -12.100 1.00 94.75 172 THR A O 1
ATOM 1381 N N . PHE A 1 173 ? 12.482 -0.410 -13.616 1.00 96.56 173 PHE A N 1
ATOM 1382 C CA . PHE A 1 173 ? 11.526 -1.520 -13.577 1.00 96.56 173 PHE A CA 1
ATOM 1383 C C . PHE A 1 173 ? 11.412 -2.155 -12.191 1.00 96.56 173 PHE A C 1
ATOM 1385 O O . PHE A 1 173 ? 10.301 -2.424 -11.737 1.00 96.56 173 PHE A O 1
ATOM 1392 N N . LYS A 1 174 ? 12.527 -2.372 -11.483 1.00 94.56 174 LYS A N 1
ATOM 1393 C CA . LYS A 1 174 ? 12.474 -2.892 -10.107 1.00 94.56 174 LYS A CA 1
ATOM 1394 C C . LYS A 1 174 ? 11.684 -1.966 -9.190 1.00 94.56 174 LYS A C 1
ATOM 1396 O O . LYS A 1 174 ? 10.834 -2.447 -8.447 1.00 94.56 174 LYS A O 1
ATOM 1401 N N . ASN A 1 175 ? 11.912 -0.659 -9.275 1.00 92.56 175 ASN A N 1
ATOM 1402 C CA . ASN A 1 175 ? 11.194 0.315 -8.459 1.00 92.56 175 ASN A CA 1
ATOM 1403 C C . ASN A 1 175 ? 9.687 0.325 -8.764 1.00 92.56 175 ASN A C 1
ATOM 1405 O O . ASN A 1 175 ? 8.882 0.299 -7.831 1.00 92.56 175 ASN A O 1
ATOM 1409 N N . MET A 1 176 ? 9.292 0.250 -10.042 1.00 93.44 176 MET A N 1
ATOM 1410 C CA . MET A 1 176 ? 7.882 0.093 -10.431 1.00 93.44 176 MET A CA 1
ATOM 1411 C C . MET A 1 176 ? 7.256 -1.161 -9.801 1.00 93.44 176 MET A C 1
ATOM 1413 O O . MET A 1 176 ? 6.139 -1.106 -9.282 1.00 93.44 176 MET A O 1
ATOM 1417 N N . LEU A 1 177 ? 7.975 -2.289 -9.802 1.00 93.44 177 LEU A N 1
ATOM 1418 C CA . LEU A 1 177 ? 7.499 -3.539 -9.202 1.00 93.44 177 LEU A CA 1
ATOM 1419 C C . LEU A 1 177 ? 7.392 -3.461 -7.681 1.00 93.44 177 LEU A C 1
ATOM 1421 O O . LEU A 1 177 ? 6.418 -3.963 -7.132 1.00 93.44 177 LEU A O 1
ATOM 1425 N N . VAL A 1 178 ? 8.352 -2.820 -7.010 1.00 91.00 178 VAL A N 1
ATOM 1426 C CA . VAL A 1 178 ? 8.317 -2.610 -5.555 1.00 91.00 178 VAL A CA 1
ATOM 1427 C C . VAL A 1 178 ? 7.073 -1.818 -5.149 1.00 91.00 178 VAL A C 1
ATOM 1429 O O . VAL A 1 178 ? 6.434 -2.169 -4.162 1.00 91.00 178 VAL A O 1
ATOM 1432 N N . VAL A 1 179 ? 6.700 -0.790 -5.918 1.00 88.25 179 VAL A N 1
ATOM 1433 C CA . VAL A 1 179 ? 5.493 0.015 -5.660 1.00 88.25 179 VAL A CA 1
ATOM 1434 C C . VAL A 1 179 ? 4.205 -0.783 -5.900 1.00 88.25 179 VAL A C 1
ATOM 1436 O O . VAL A 1 179 ? 3.258 -0.667 -5.127 1.00 88.25 179 VAL A O 1
ATOM 1439 N N . MET A 1 180 ? 4.155 -1.607 -6.950 1.00 90.94 180 MET A N 1
ATOM 1440 C CA . MET A 1 180 ? 2.954 -2.379 -7.311 1.00 90.94 180 MET A CA 1
ATOM 1441 C C . MET A 1 180 ? 2.806 -3.712 -6.565 1.00 90.94 180 MET A C 1
ATOM 1443 O O . MET A 1 180 ? 1.805 -4.415 -6.744 1.00 90.94 180 MET A O 1
ATOM 1447 N N . GLN A 1 181 ? 3.785 -4.100 -5.748 1.00 89.62 181 GLN A N 1
ATOM 1448 C CA . GLN A 1 181 ? 3.743 -5.358 -5.015 1.00 89.62 181 GLN A CA 1
ATOM 1449 C C . GLN A 1 181 ? 2.659 -5.324 -3.924 1.00 89.62 181 GLN A C 1
ATOM 1451 O O . GLN A 1 181 ? 2.432 -4.308 -3.267 1.00 89.62 181 GLN A O 1
ATOM 1456 N N . ALA A 1 182 ? 1.965 -6.448 -3.723 1.00 89.19 182 ALA A N 1
ATOM 1457 C CA . ALA A 1 182 ? 0.943 -6.605 -2.684 1.00 89.19 182 ALA A CA 1
ATOM 1458 C C . ALA A 1 182 ? 1.583 -6.865 -1.306 1.00 89.19 182 ALA A C 1
ATOM 1460 O O . ALA A 1 182 ? 1.458 -7.951 -0.739 1.00 89.19 182 ALA A O 1
ATOM 1461 N N . ASN A 1 183 ? 2.372 -5.913 -0.814 1.00 85.75 183 ASN A N 1
ATOM 1462 C CA . ASN A 1 183 ? 3.060 -5.998 0.470 1.00 85.75 183 ASN A CA 1
ATOM 1463 C C . ASN A 1 183 ? 3.437 -4.598 0.994 1.00 85.75 183 ASN A C 1
ATOM 1465 O O . ASN A 1 183 ? 3.040 -3.572 0.449 1.00 85.75 183 ASN A O 1
ATOM 1469 N N . SER A 1 184 ? 4.239 -4.559 2.060 1.00 80.69 184 SER A N 1
ATOM 1470 C CA . SER A 1 184 ? 4.832 -3.336 2.615 1.00 80.69 184 SER A CA 1
ATOM 1471 C C . SER A 1 184 ? 6.062 -2.838 1.836 1.00 80.69 184 SER A C 1
ATOM 1473 O O . SER A 1 184 ? 6.921 -2.168 2.416 1.00 80.69 184 SER A O 1
ATOM 1475 N N . GLY A 1 185 ? 6.207 -3.235 0.570 1.00 79.38 185 GLY A N 1
ATOM 1476 C CA . GLY A 1 185 ? 7.294 -2.823 -0.307 1.00 79.38 185 GLY A CA 1
ATOM 1477 C C . GLY A 1 185 ? 7.329 -1.307 -0.434 1.00 79.38 185 GLY A C 1
ATOM 1478 O O . GLY A 1 185 ? 6.295 -0.639 -0.487 1.00 79.38 185 GLY A O 1
ATOM 1479 N N . ARG A 1 186 ? 8.536 -0.745 -0.417 1.00 77.06 186 ARG A N 1
ATOM 1480 C CA . ARG A 1 186 ? 8.731 0.698 -0.514 1.00 77.06 186 ARG A CA 1
ATOM 1481 C C . ARG A 1 186 ? 9.967 1.009 -1.331 1.00 77.06 186 ARG A C 1
ATOM 1483 O O . ARG A 1 186 ? 11.006 0.377 -1.158 1.00 77.06 186 ARG A O 1
ATOM 1490 N N . VAL A 1 187 ? 9.843 2.032 -2.157 1.00 79.00 187 VAL A N 1
ATOM 1491 C CA . VAL A 1 187 ? 10.986 2.723 -2.739 1.00 79.00 187 VAL A CA 1
ATOM 1492 C C . VAL A 1 187 ? 11.359 3.835 -1.768 1.00 79.00 187 VAL A C 1
ATOM 1494 O O . VAL A 1 187 ? 10.495 4.612 -1.348 1.00 79.00 187 VAL A O 1
ATOM 1497 N N . GLU A 1 188 ? 12.618 3.874 -1.338 1.00 71.81 188 GLU A N 1
ATOM 1498 C CA . GLU A 1 188 ? 13.067 4.892 -0.394 1.00 71.81 188 GLU A CA 1
ATOM 1499 C C . GLU A 1 188 ? 12.994 6.284 -1.028 1.00 71.81 188 GLU A C 1
ATOM 1501 O O . GLU A 1 188 ? 13.191 6.475 -2.231 1.00 71.81 188 GLU A O 1
ATOM 1506 N N . LYS A 1 189 ? 12.668 7.292 -0.214 1.00 69.38 189 LYS A N 1
ATOM 1507 C CA . LYS A 1 189 ? 12.555 8.660 -0.717 1.00 69.38 189 LYS A CA 1
ATOM 1508 C C . LYS A 1 189 ? 13.900 9.091 -1.302 1.00 69.38 189 LYS A C 1
ATOM 1510 O O . LYS A 1 189 ? 14.906 9.103 -0.600 1.00 69.38 189 LYS A O 1
ATOM 1515 N N . GLY A 1 190 ? 13.890 9.471 -2.576 1.00 69.69 190 GLY A N 1
ATOM 1516 C CA . GLY A 1 190 ? 15.082 9.899 -3.306 1.00 69.69 190 GLY A CA 1
ATOM 1517 C C . GLY A 1 190 ? 15.971 8.770 -3.837 1.00 69.69 190 GLY A C 1
ATOM 1518 O O . GLY A 1 190 ? 16.992 9.091 -4.442 1.00 69.69 190 GLY A O 1
ATOM 1519 N N . SER A 1 191 ? 15.617 7.488 -3.654 1.00 76.19 191 SER A N 1
ATOM 1520 C CA . SER A 1 191 ? 16.365 6.368 -4.254 1.00 76.19 191 SER A CA 1
ATOM 1521 C C . SER A 1 191 ? 15.971 6.107 -5.709 1.00 76.19 191 SER A C 1
ATOM 1523 O O . SER A 1 191 ? 16.796 5.661 -6.497 1.00 76.19 191 SER A O 1
ATOM 1525 N N . TRP A 1 192 ? 14.724 6.409 -6.077 1.00 84.81 192 TRP A N 1
ATOM 1526 C CA . TRP A 1 192 ? 14.269 6.418 -7.464 1.00 84.81 192 TRP A CA 1
ATOM 1527 C C . TRP A 1 192 ? 14.221 7.857 -7.950 1.00 84.81 192 TRP A C 1
ATOM 1529 O O . TRP A 1 192 ? 13.360 8.624 -7.519 1.00 84.81 192 TRP A O 1
ATOM 1539 N N . LYS A 1 193 ? 15.181 8.210 -8.805 1.00 81.25 193 LYS A N 1
ATOM 1540 C CA . LYS A 1 193 ? 15.268 9.514 -9.453 1.00 81.25 193 LYS A CA 1
ATOM 1541 C C . LYS A 1 193 ? 15.092 9.317 -10.946 1.00 81.25 193 LYS A C 1
ATOM 1543 O O . LYS A 1 193 ? 15.904 8.654 -11.581 1.00 81.25 193 LYS A O 1
ATOM 1548 N N . LEU A 1 194 ? 14.017 9.874 -11.471 1.00 88.69 194 LEU A N 1
ATOM 1549 C CA . LEU A 1 194 ? 13.800 10.035 -12.896 1.00 88.69 194 LEU A CA 1
ATOM 1550 C C . LEU A 1 194 ? 13.250 11.444 -13.073 1.00 88.69 194 LEU A C 1
ATOM 1552 O O . LEU A 1 194 ? 12.245 11.805 -12.455 1.00 88.69 194 LEU A O 1
ATOM 1556 N N . GLU A 1 195 ? 13.964 12.242 -13.852 1.00 91.00 195 GLU A N 1
ATOM 1557 C CA . GLU A 1 195 ? 13.628 13.632 -14.120 1.00 91.00 195 GLU A CA 1
ATOM 1558 C C . GLU A 1 195 ? 13.649 13.893 -15.620 1.00 91.00 195 GLU A C 1
ATOM 1560 O O . GLU A 1 195 ? 14.370 13.242 -16.376 1.00 91.00 195 GLU A O 1
ATOM 1565 N N . GLY A 1 196 ? 12.836 14.848 -16.042 1.00 90.31 196 GLY A N 1
ATOM 1566 C CA . GLY A 1 196 ? 12.701 15.230 -17.435 1.00 90.31 196 GLY A CA 1
ATOM 1567 C C . GLY A 1 196 ? 11.812 16.453 -17.571 1.00 90.31 196 GLY A C 1
ATOM 1568 O O . GLY A 1 196 ? 11.399 17.059 -16.578 1.00 90.31 196 GLY A O 1
ATOM 1569 N N . GLU A 1 197 ? 11.520 16.814 -18.810 1.00 89.75 197 GLU A N 1
ATOM 1570 C CA . GLU A 1 197 ? 10.649 17.930 -19.145 1.00 89.75 197 GLU A CA 1
ATOM 1571 C C . GLU A 1 197 ? 9.470 17.414 -19.963 1.00 89.75 197 GLU A C 1
ATOM 1573 O O . GLU A 1 197 ? 9.643 16.614 -20.879 1.00 89.75 197 GLU A O 1
ATOM 1578 N N . TYR A 1 198 ? 8.266 17.869 -19.634 1.00 88.94 198 TYR A N 1
ATOM 1579 C CA . TYR A 1 198 ? 7.068 17.566 -20.403 1.00 88.94 198 TYR A CA 1
ATOM 1580 C C . TYR A 1 198 ? 6.267 18.849 -20.582 1.00 88.94 198 TYR A C 1
ATOM 1582 O O . TYR A 1 198 ? 5.875 19.481 -19.605 1.00 88.94 198 TYR A O 1
ATOM 1590 N N . GLN A 1 199 ? 6.029 19.243 -21.836 1.00 90.31 199 GLN A N 1
ATOM 1591 C CA . GLN A 1 199 ? 5.301 20.472 -22.184 1.00 90.31 199 GLN A CA 1
ATOM 1592 C C . GLN A 1 199 ? 5.861 21.752 -21.524 1.00 90.31 199 GLN A C 1
ATOM 1594 O O . GLN A 1 199 ? 5.100 22.648 -21.171 1.00 90.31 199 GLN A O 1
ATOM 1599 N N . GLY A 1 200 ? 7.185 21.861 -21.369 1.00 86.50 200 GLY A N 1
ATOM 1600 C CA . GLY A 1 200 ? 7.819 23.035 -20.754 1.00 86.50 200 GLY A CA 1
ATOM 1601 C C . GLY A 1 200 ? 7.923 22.984 -19.227 1.00 86.50 200 GLY A C 1
ATOM 1602 O O . GLY A 1 200 ? 8.486 23.896 -18.624 1.00 86.50 200 GLY A O 1
ATOM 1603 N N . GLU A 1 201 ? 7.386 21.944 -18.581 1.00 88.25 201 GLU A N 1
ATOM 1604 C CA . GLU A 1 201 ? 7.425 21.782 -17.128 1.00 88.25 201 GLU A CA 1
ATOM 1605 C C . GLU A 1 201 ? 8.429 20.703 -16.720 1.00 88.25 201 GLU A C 1
ATOM 1607 O O . GLU A 1 201 ? 8.412 19.583 -17.239 1.00 88.25 201 GLU A O 1
ATOM 1612 N N . LYS A 1 202 ? 9.287 21.023 -15.744 1.00 90.12 202 LYS A N 1
ATOM 1613 C CA . LYS A 1 202 ? 10.179 20.037 -15.131 1.00 90.12 202 LYS A CA 1
ATOM 1614 C C . LYS A 1 202 ? 9.359 19.078 -14.267 1.00 90.12 202 LYS A C 1
ATOM 1616 O O . LYS A 1 202 ? 8.681 19.507 -13.334 1.00 90.12 202 LYS A O 1
ATOM 1621 N N . ILE A 1 203 ? 9.479 17.784 -14.538 1.00 88.81 203 ILE A N 1
ATOM 1622 C CA . ILE A 1 203 ? 8.859 16.715 -13.753 1.00 88.81 203 ILE A CA 1
ATOM 1623 C C . ILE A 1 203 ? 9.963 15.934 -13.050 1.00 88.81 203 ILE A C 1
ATOM 1625 O O . ILE A 1 203 ? 10.953 15.543 -13.665 1.00 88.81 203 ILE A O 1
ATOM 1629 N N . GLU A 1 204 ? 9.776 15.691 -11.755 1.00 83.06 204 GLU A N 1
ATOM 1630 C CA . GLU A 1 204 ? 10.661 14.855 -10.950 1.00 83.06 204 GLU A CA 1
ATOM 1631 C C . GLU A 1 204 ? 9.832 13.812 -10.202 1.00 83.06 204 GLU A C 1
ATOM 1633 O O . GLU A 1 204 ? 8.887 14.135 -9.476 1.00 83.06 204 GLU A O 1
ATOM 1638 N N . LEU A 1 205 ? 10.198 12.543 -10.370 1.00 80.69 205 LEU A N 1
ATOM 1639 C CA . LEU A 1 205 ? 9.649 11.462 -9.568 1.00 80.69 205 LEU A CA 1
ATOM 1640 C C . LEU A 1 205 ? 10.378 11.375 -8.230 1.00 80.69 205 LEU A C 1
ATOM 1642 O O . LEU A 1 205 ? 11.594 11.207 -8.178 1.00 80.69 205 LEU A O 1
ATOM 1646 N N . ALA A 1 206 ? 9.610 11.405 -7.142 1.00 65.12 206 ALA A N 1
ATOM 1647 C CA . ALA A 1 206 ? 10.104 11.102 -5.808 1.00 65.12 206 ALA A CA 1
ATOM 1648 C C . ALA A 1 206 ? 9.303 9.944 -5.202 1.00 65.12 206 ALA A C 1
ATOM 1650 O O . ALA A 1 206 ? 8.085 10.029 -5.029 1.00 65.12 206 ALA A O 1
ATOM 1651 N N . GLY A 1 207 ? 9.999 8.864 -4.835 1.00 61.59 207 GLY A N 1
ATOM 1652 C CA . GLY A 1 207 ? 9.407 7.774 -4.059 1.00 61.59 207 GLY A CA 1
ATOM 1653 C C . GLY A 1 207 ? 8.802 8.285 -2.745 1.00 61.59 207 GLY A C 1
ATOM 1654 O O . GLY A 1 207 ? 9.389 9.131 -2.063 1.00 61.59 207 GLY A O 1
ATOM 1655 N N . SER A 1 208 ? 7.627 7.773 -2.375 1.00 60.53 208 SER A N 1
ATOM 1656 C CA . SER A 1 208 ? 6.965 8.101 -1.110 1.00 60.53 208 SER A CA 1
ATOM 1657 C C . SER A 1 208 ? 6.323 6.866 -0.480 1.00 60.53 208 SER A C 1
ATOM 1659 O O . SER A 1 208 ? 5.876 5.954 -1.176 1.00 60.53 208 SER A O 1
ATOM 1661 N N . ARG A 1 209 ? 6.268 6.840 0.858 1.00 64.44 209 ARG A N 1
ATOM 1662 C CA . ARG A 1 209 ? 5.564 5.799 1.619 1.00 64.44 209 ARG A CA 1
ATOM 1663 C C . ARG A 1 209 ? 4.063 5.998 1.455 1.00 64.44 209 ARG A C 1
ATOM 1665 O O . ARG A 1 209 ? 3.568 7.115 1.608 1.00 64.44 209 ARG A O 1
ATOM 1672 N N . LEU A 1 210 ? 3.335 4.903 1.254 1.00 73.31 210 LEU A N 1
ATOM 1673 C CA . LEU A 1 210 ? 1.887 4.920 1.389 1.00 73.31 210 LEU A CA 1
ATOM 1674 C C . LEU A 1 210 ? 1.530 5.140 2.866 1.00 73.31 210 LEU A C 1
ATOM 1676 O O . LEU A 1 210 ? 1.597 4.229 3.684 1.00 73.31 210 LEU A O 1
ATOM 1680 N N . SER A 1 211 ? 1.206 6.380 3.213 1.00 72.31 211 SER A N 1
ATOM 1681 C CA . SER A 1 211 ? 0.703 6.761 4.529 1.00 72.31 211 SER A CA 1
ATOM 1682 C C . SER A 1 211 ? -0.710 7.280 4.342 1.00 72.31 211 SER A C 1
ATOM 1684 O O . SER A 1 211 ? -0.918 8.308 3.694 1.00 72.31 211 SER A O 1
ATOM 1686 N N . LYS A 1 212 ? -1.694 6.538 4.851 1.00 81.19 212 LYS A N 1
ATOM 1687 C CA . LYS A 1 212 ? -3.102 6.894 4.698 1.00 81.19 212 LYS A CA 1
ATOM 1688 C C . LYS A 1 212 ? -3.859 6.562 5.972 1.00 81.19 212 LYS A C 1
ATOM 1690 O O . LYS A 1 212 ? -3.949 5.407 6.376 1.00 81.19 212 LYS A O 1
ATOM 1695 N N . VAL A 1 213 ? -4.436 7.595 6.577 1.00 86.56 213 VAL A N 1
ATOM 1696 C CA . VAL A 1 213 ? -5.402 7.440 7.665 1.00 86.56 213 VAL A CA 1
ATOM 1697 C C . VAL A 1 213 ? -6.760 7.182 7.027 1.00 86.56 213 VAL A C 1
ATOM 1699 O O . VAL A 1 213 ? -7.306 8.062 6.357 1.00 86.56 213 VAL A O 1
ATOM 1702 N N . LEU A 1 214 ? -7.287 5.973 7.201 1.00 91.38 214 LEU A N 1
ATOM 1703 C CA . LEU A 1 214 ? -8.586 5.616 6.645 1.00 91.38 214 LEU A CA 1
ATOM 1704 C C . LEU A 1 214 ? -9.714 6.208 7.492 1.00 91.38 214 LEU A C 1
ATOM 1706 O O . LEU A 1 214 ? -9.704 6.121 8.722 1.00 91.38 214 LEU A O 1
ATOM 1710 N N . LYS A 1 215 ? -10.710 6.780 6.819 1.00 93.44 215 LYS A N 1
ATOM 1711 C CA . LYS A 1 215 ? -11.978 7.174 7.433 1.00 93.44 215 LYS A CA 1
ATOM 1712 C C . LYS A 1 215 ? -12.901 5.956 7.532 1.00 93.44 215 LYS A C 1
ATOM 1714 O O . LYS A 1 215 ? -13.185 5.382 6.482 1.00 93.44 215 LYS A O 1
ATOM 1719 N N . PRO A 1 216 ? -13.356 5.540 8.729 1.00 95.00 216 PRO A N 1
ATOM 1720 C CA . PRO A 1 216 ? -14.164 4.329 8.887 1.00 95.00 216 PRO A CA 1
ATOM 1721 C C . PRO A 1 216 ? -15.404 4.258 7.992 1.00 95.00 216 PRO A C 1
ATOM 1723 O O . PRO A 1 216 ? -15.710 3.192 7.474 1.00 95.00 216 PRO A O 1
ATOM 1726 N N . GLU A 1 217 ? -16.068 5.387 7.753 1.00 94.88 217 GLU A N 1
ATOM 1727 C CA . GLU A 1 217 ? -17.247 5.498 6.885 1.00 94.88 217 GLU A CA 1
ATOM 1728 C C . GLU A 1 217 ? -16.995 5.099 5.419 1.00 94.88 217 GLU A C 1
ATOM 1730 O O . GLU A 1 217 ? -17.927 4.770 4.691 1.00 94.88 217 GLU A O 1
ATOM 1735 N N . ASN A 1 218 ? -15.733 5.099 4.993 1.00 95.75 218 ASN A N 1
ATOM 1736 C CA . ASN A 1 218 ? -15.318 4.769 3.634 1.00 95.75 218 ASN A CA 1
ATOM 1737 C C . ASN A 1 218 ? -14.772 3.338 3.516 1.00 95.75 218 ASN A C 1
ATOM 1739 O O . ASN A 1 218 ? -14.303 2.949 2.444 1.00 95.75 218 ASN A O 1
ATOM 1743 N N . ILE A 1 219 ? -14.769 2.574 4.611 1.00 96.25 219 ILE A N 1
ATOM 1744 C CA . ILE A 1 219 ? -14.202 1.229 4.658 1.00 96.25 219 ILE A CA 1
ATOM 1745 C C . ILE A 1 219 ? -15.293 0.196 4.385 1.00 96.25 219 ILE A C 1
ATOM 1747 O O . ILE A 1 219 ? -16.309 0.130 5.072 1.00 96.25 219 ILE A O 1
ATOM 1751 N N . GLU A 1 220 ? -15.025 -0.670 3.418 1.00 97.50 220 GLU A N 1
ATOM 1752 C CA . GLU A 1 220 ? -15.713 -1.938 3.235 1.00 97.50 220 GLU A CA 1
ATOM 1753 C C . GLU A 1 220 ? -14.760 -3.069 3.630 1.00 97.50 220 GLU A C 1
ATOM 1755 O O . GLU A 1 220 ? -13.683 -3.235 3.056 1.00 97.50 220 GLU A O 1
ATOM 1760 N N . PHE A 1 221 ? -15.138 -3.829 4.652 1.00 97.25 221 PHE A N 1
ATOM 1761 C CA . PHE A 1 221 ? -14.371 -4.958 5.159 1.00 97.25 221 PHE A CA 1
ATOM 1762 C C . PHE A 1 221 ? -14.577 -6.165 4.263 1.00 97.25 221 PHE A C 1
ATOM 1764 O O . PHE A 1 221 ? -15.716 -6.520 3.974 1.00 97.25 221 PHE A O 1
ATOM 1771 N N . VAL A 1 222 ? -13.486 -6.819 3.871 1.00 97.25 222 VAL A N 1
ATOM 1772 C CA . VAL A 1 222 ? -13.521 -8.037 3.061 1.00 97.25 222 VAL A CA 1
ATOM 1773 C C . VAL A 1 222 ? -13.018 -9.211 3.892 1.00 97.25 222 VAL A C 1
ATOM 1775 O O . VAL A 1 222 ? -11.883 -9.239 4.361 1.00 97.25 222 VAL A O 1
ATOM 1778 N N . TYR A 1 223 ? -13.881 -10.197 4.086 1.00 96.12 223 TYR A N 1
ATOM 1779 C CA . TYR A 1 223 ? -13.597 -11.419 4.822 1.00 96.12 223 TYR A CA 1
ATOM 1780 C C . TYR A 1 223 ? -13.467 -12.568 3.846 1.00 96.12 223 TYR A C 1
ATOM 1782 O O . TYR A 1 223 ? -14.445 -12.955 3.208 1.00 96.12 223 TYR A O 1
ATOM 1790 N N . SER A 1 224 ? -12.269 -13.132 3.768 1.00 94.50 224 SER A N 1
ATOM 1791 C CA . SER A 1 224 ? -11.968 -14.250 2.884 1.00 94.50 224 SER A CA 1
ATOM 1792 C C . SER A 1 224 ? -11.640 -15.498 3.694 1.00 94.50 224 SER A C 1
ATOM 1794 O O . SER A 1 224 ? -10.950 -15.441 4.712 1.00 94.50 224 SER A O 1
ATOM 1796 N N . SER A 1 225 ? -12.136 -16.645 3.232 1.00 95.38 225 SER A N 1
ATOM 1797 C CA . SER A 1 225 ? -11.694 -17.959 3.713 1.00 95.38 225 SER A CA 1
ATOM 1798 C C . SER A 1 225 ? -10.183 -18.144 3.522 1.00 95.38 225 SER A C 1
ATOM 1800 O O . SER A 1 225 ? -9.563 -17.438 2.729 1.00 95.38 225 SER A O 1
ATOM 1802 N N . ILE A 1 226 ? -9.595 -19.145 4.185 1.00 92.25 226 ILE A N 1
ATOM 1803 C CA . ILE A 1 226 ? -8.149 -19.435 4.114 1.00 92.25 226 ILE A CA 1
ATOM 1804 C C . ILE A 1 226 ? -7.663 -19.610 2.663 1.00 92.25 226 ILE A C 1
ATOM 1806 O O . ILE A 1 226 ? -6.559 -19.194 2.329 1.00 92.25 226 ILE A O 1
ATOM 1810 N N . THR A 1 227 ? -8.487 -20.198 1.790 1.00 93.00 227 THR A N 1
ATOM 1811 C CA . THR A 1 227 ? -8.165 -20.400 0.367 1.00 93.00 227 THR A CA 1
ATOM 1812 C C . THR A 1 227 ? -8.549 -19.219 -0.525 1.00 93.00 227 THR A C 1
ATOM 1814 O O . THR A 1 227 ? -8.274 -19.251 -1.720 1.00 93.00 227 THR A O 1
ATOM 1817 N N . GLY A 1 228 ? -9.236 -18.208 0.014 1.00 89.81 228 GLY A N 1
ATOM 1818 C CA . GLY A 1 228 ? -9.810 -17.106 -0.759 1.00 89.81 228 GLY A CA 1
ATOM 1819 C C . GLY A 1 228 ? -11.010 -17.490 -1.635 1.00 89.81 228 GLY A C 1
ATOM 1820 O O . GLY A 1 228 ? -11.455 -16.667 -2.423 1.00 89.81 228 GLY A O 1
ATOM 1821 N N . MET A 1 229 ? -11.546 -18.714 -1.522 1.00 94.19 229 MET A N 1
ATOM 1822 C CA . MET A 1 229 ? -12.658 -19.186 -2.368 1.00 94.19 229 MET A CA 1
ATOM 1823 C C . MET A 1 229 ? -14.018 -18.619 -1.956 1.00 94.19 229 MET A C 1
ATOM 1825 O O . MET A 1 229 ? -14.867 -18.360 -2.804 1.00 94.19 229 MET A O 1
ATOM 1829 N N . PHE A 1 230 ? -14.231 -18.443 -0.653 1.00 96.12 230 PHE A N 1
ATOM 1830 C CA . PHE A 1 230 ? -15.417 -17.789 -0.116 1.00 96.12 230 PHE A CA 1
ATOM 1831 C C . PHE A 1 230 ? -15.048 -16.407 0.390 1.00 96.12 230 PHE A C 1
ATOM 1833 O O . PHE A 1 230 ? -14.114 -16.278 1.190 1.00 96.12 230 PHE A O 1
ATOM 1840 N N . THR A 1 231 ? -15.821 -15.413 -0.035 1.00 95.44 231 THR A N 1
ATOM 1841 C CA . THR A 1 231 ? -15.646 -14.023 0.366 1.00 95.44 231 THR A CA 1
ATOM 1842 C C . THR A 1 231 ? -16.986 -13.421 0.761 1.00 95.44 231 THR A C 1
ATOM 1844 O O . THR A 1 231 ? -17.993 -13.612 0.081 1.00 95.44 231 THR A O 1
ATOM 1847 N N . LYS A 1 232 ? -16.988 -12.679 1.865 1.00 96.88 232 LYS A N 1
ATOM 1848 C CA . LYS A 1 232 ? -18.076 -11.797 2.288 1.00 96.88 232 LYS A CA 1
ATOM 1849 C C . LYS A 1 232 ? -17.507 -10.391 2.406 1.00 96.88 232 LYS A C 1
ATOM 1851 O O . LYS A 1 232 ? -16.422 -10.239 2.963 1.00 96.88 232 LYS A O 1
ATOM 1856 N N . SER A 1 233 ? -18.234 -9.377 1.951 1.00 96.25 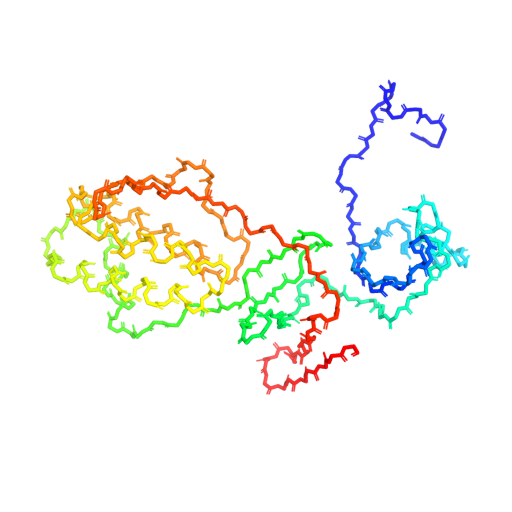233 SER A N 1
ATOM 1857 C CA . SER A 1 233 ? -17.926 -7.992 2.300 1.00 96.25 233 SER A CA 1
ATOM 1858 C C . SER A 1 233 ? -19.040 -7.351 3.119 1.00 96.25 233 SER A C 1
ATOM 1860 O O . SER A 1 233 ? -20.198 -7.770 3.065 1.00 96.25 233 SER A O 1
ATOM 1862 N N . GLU A 1 234 ? -18.676 -6.370 3.938 1.00 95.88 234 GLU A N 1
ATOM 1863 C CA . GLU A 1 234 ? -19.629 -5.552 4.685 1.00 95.88 234 GLU A CA 1
ATOM 1864 C C . GLU A 1 234 ? -19.099 -4.131 4.874 1.00 95.88 234 GLU A C 1
ATOM 1866 O O . GLU A 1 234 ? -17.899 -3.905 5.039 1.00 95.88 234 GLU A O 1
ATOM 1871 N N . ARG A 1 235 ? -20.018 -3.169 4.872 1.00 93.62 235 ARG A N 1
ATOM 1872 C CA . ARG A 1 235 ? -19.766 -1.800 5.325 1.00 93.62 235 ARG A CA 1
ATOM 1873 C C . ARG A 1 235 ? -20.319 -1.643 6.738 1.00 93.62 235 ARG A C 1
ATOM 1875 O O . ARG A 1 235 ? -21.168 -2.435 7.149 1.00 93.62 235 ARG A O 1
ATOM 1882 N N . LEU A 1 236 ? -19.793 -0.660 7.464 1.00 83.50 236 LEU A N 1
ATOM 1883 C CA . LEU A 1 236 ? -20.352 -0.240 8.751 1.00 83.50 236 LEU A CA 1
ATOM 1884 C C . LEU A 1 236 ? -21.782 0.287 8.616 1.00 83.50 236 LEU A C 1
ATOM 1886 O O . LEU A 1 236 ? -22.084 0.893 7.562 1.00 83.50 236 LEU A O 1
#

Radius of gyration: 22.7 Å; chains: 1; bounding box: 44×43×67 Å

Secondary structure (DSSP, 8-state):
-TT--HHHH-----PPEEEEEEEEEEETTEEEEEEEEEEHHHHHHHTTSTTHHHHHHHHTT-TT-EEEEEEE-TT-EEEEEETTEEEEEEEEETTEEEE-------HHHHHHHHHHHH-SS-TT--HHHHHHHHHHHHHHHHTSGGGHHHHHHHHHTHHHHHTS-HHHHHHHHHHHHHHHSSSS--PPTTTSEEEEEETTEEEEEE---------GGGEEEEEE-TTS-SEEEEE-

Foldseek 3Di:
DVPDDCVVVNDDDDFDFQAWFWKWADDPPDIATAIAGDGPVQVVVCVVDPCSSVVVCVVVVRHPIDTPGDGHGFQFWKWFDDPPDTATWTDHHQFDTFHQDAQDDDPVLVVLLVCLLPDPACPPPDLVNLLVNQLVLLVSQCNHVVCVVVSVLSVQLSVQLSPDHSVLSSVVSVQSCQRNHNDQRWDPFPNNWGWDDGPNDIGTDTTDGPTGNGGLQRIKTWDADPVRPDIDIDHD